Protein AF-S5LY01-F1 (afdb_monomer_lite)

Organism: NCBI:txid1276220

Foldseek 3Di:
DVLLVVLQVVQAFDWDWADDPNFIAIFTQHTLQQRGDLVVNQVRLCVRVVHDDDPVRSVVSVVLSVVSNVLSVVLVVVVVPDDDDPVCSVLSSVLVVQLSVLSSCCCRPQVSQLSVCVVVVHFDDDPNFTFDSVLSSVLVVLVSSLSSLVSVLSSLVVVCDPNPCVVVNVVSVVVNVVSVVVSVVSVVVGTD

pLDDT: mean 89.86, std 7.75, range [57.0, 98.06]

Sequence (192 aa):
MKNLDYLINKYSKKILKVKYNSINFYWEFINFTDIVNTNNFIKMFKKALNTEYNKKQEDDIKEKIHELRNIINYYLNKIKNLDFFEYKITILDNLLSSIYNSIKKFINNIIVTYLFFEKIHESIFENEKYFDNDLFYEWKLEILKFELIKHNLILLKSLNYNKKFEKNIIQEQKNIENSKIKISECYIKAII

Structure (mmCIF, N/CA/C/O backbone):
data_AF-S5LY01-F1
#
_entry.id   AF-S5LY01-F1
#
loop_
_atom_site.group_PDB
_atom_site.id
_atom_site.type_symbol
_atom_site.label_atom_id
_atom_site.label_alt_id
_atom_site.label_comp_id
_atom_site.label_asym_id
_atom_site.label_entity_id
_atom_site.label_seq_id
_atom_site.pdbx_PDB_ins_code
_atom_site.Cartn_x
_atom_site.Cartn_y
_atom_site.Cartn_z
_atom_site.occupancy
_atom_site.B_iso_or_equiv
_atom_site.auth_seq_id
_atom_site.auth_comp_id
_atom_site.auth_asym_id
_atom_site.auth_atom_id
_atom_site.pdbx_PDB_model_num
ATOM 1 N N . MET A 1 1 ? -23.653 -7.038 8.736 1.00 58.06 1 MET A N 1
ATOM 2 C CA . MET A 1 1 ? -22.797 -7.197 7.532 1.00 58.06 1 MET A CA 1
ATOM 3 C C . MET A 1 1 ? -23.265 -6.398 6.311 1.00 58.06 1 MET A C 1
ATOM 5 O O . MET A 1 1 ? -22.402 -5.775 5.713 1.00 58.06 1 MET A O 1
ATOM 9 N N . LYS A 1 2 ? -24.572 -6.292 5.990 1.00 60.22 2 LYS A N 1
ATOM 10 C CA . LYS A 1 2 ? -25.084 -5.534 4.814 1.00 60.22 2 LYS A CA 1
ATOM 11 C C . LYS A 1 2 ? -24.505 -4.112 4.629 1.00 60.22 2 LYS A C 1
ATOM 13 O O . LYS A 1 2 ? -24.235 -3.708 3.504 1.00 60.22 2 LYS A O 1
ATOM 18 N N . ASN A 1 3 ? -24.259 -3.379 5.719 1.00 71.19 3 ASN A N 1
ATOM 19 C CA . ASN A 1 3 ? -23.743 -2.004 5.655 1.00 71.19 3 ASN A CA 1
ATOM 20 C C . ASN A 1 3 ? -22.266 -1.916 5.229 1.00 71.19 3 ASN A C 1
ATOM 22 O O . ASN A 1 3 ? -21.886 -0.956 4.566 1.00 71.19 3 ASN A O 1
ATOM 26 N N . LEU A 1 4 ? -21.433 -2.907 5.569 1.00 76.25 4 LEU A N 1
ATOM 27 C CA . LEU A 1 4 ? -20.024 -2.917 5.164 1.00 76.25 4 LEU A CA 1
ATOM 28 C C . LEU A 1 4 ? -19.894 -3.198 3.665 1.00 76.25 4 LEU A C 1
ATOM 30 O O . LEU A 1 4 ? -19.165 -2.489 2.978 1.00 76.25 4 LEU A O 1
ATOM 34 N N . ASP A 1 5 ? -20.629 -4.189 3.162 1.00 79.81 5 ASP A N 1
ATOM 35 C CA . ASP A 1 5 ? -20.604 -4.544 1.740 1.00 79.81 5 ASP A CA 1
ATOM 36 C C . ASP A 1 5 ? -21.122 -3.382 0.877 1.00 79.81 5 ASP A C 1
ATOM 38 O O . ASP A 1 5 ? -20.525 -3.046 -0.146 1.00 79.81 5 ASP A O 1
ATOM 42 N N . TYR A 1 6 ? -22.170 -2.686 1.339 1.00 82.06 6 TYR A N 1
ATOM 43 C CA . TYR A 1 6 ? -22.653 -1.456 0.708 1.00 82.06 6 TYR A CA 1
ATOM 44 C C . TYR A 1 6 ? -21.569 -0.366 0.637 1.00 82.06 6 TYR A C 1
ATOM 46 O O . TYR A 1 6 ? -21.330 0.205 -0.429 1.00 82.06 6 TYR A O 1
ATOM 54 N N . LEU A 1 7 ? -20.874 -0.099 1.748 1.00 81.94 7 LEU A N 1
ATOM 55 C CA . LEU A 1 7 ? -19.805 0.902 1.777 1.00 81.94 7 LEU A CA 1
ATOM 56 C C . LEU A 1 7 ? -18.604 0.503 0.913 1.00 81.94 7 LEU A C 1
ATOM 58 O O . LEU A 1 7 ? -18.052 1.351 0.221 1.00 81.94 7 LEU A O 1
ATOM 62 N N . ILE A 1 8 ? -18.213 -0.772 0.894 1.00 81.56 8 ILE A N 1
ATOM 63 C CA . ILE A 1 8 ? -17.139 -1.284 0.026 1.00 81.56 8 ILE A CA 1
ATOM 64 C C . ILE A 1 8 ? -17.474 -1.033 -1.452 1.00 81.56 8 ILE A C 1
ATOM 66 O O . ILE A 1 8 ? -16.625 -0.560 -2.216 1.00 81.56 8 ILE A O 1
ATOM 70 N N . ASN A 1 9 ? -18.727 -1.265 -1.849 1.00 83.81 9 ASN A N 1
ATOM 71 C CA . ASN A 1 9 ? -19.174 -1.075 -3.228 1.00 83.81 9 ASN A CA 1
ATOM 72 C C . ASN A 1 9 ? -19.070 0.388 -3.700 1.00 83.81 9 ASN A C 1
ATOM 74 O O . A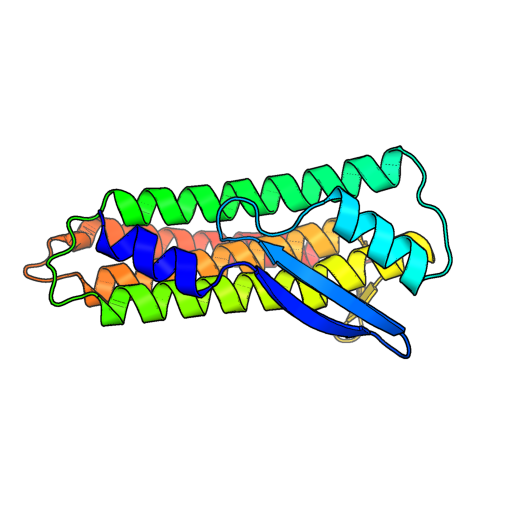SN A 1 9 ? -18.762 0.622 -4.868 1.00 83.81 9 ASN A O 1
ATOM 78 N N . LYS A 1 10 ? -19.194 1.380 -2.803 1.00 85.88 10 LYS A N 1
ATOM 79 C CA . LYS A 1 10 ? -19.014 2.821 -3.108 1.00 85.88 10 LYS A CA 1
ATOM 80 C C . LYS A 1 10 ? -17.633 3.164 -3.683 1.00 85.88 10 LYS A C 1
ATOM 82 O O . LYS A 1 10 ? -17.463 4.195 -4.345 1.00 85.88 10 LYS A O 1
ATOM 87 N N . TYR A 1 11 ? -16.624 2.345 -3.405 1.00 83.56 11 TYR A N 1
ATOM 88 C CA . TYR A 1 11 ? -15.252 2.563 -3.868 1.00 83.56 11 TYR A CA 1
ATOM 89 C C . TYR A 1 11 ? -14.909 1.777 -5.130 1.00 83.56 11 TYR A C 1
ATOM 91 O O . TYR A 1 11 ? -13.824 1.970 -5.662 1.00 83.56 11 TYR A O 1
ATOM 99 N N . SER A 1 12 ? -15.820 0.944 -5.630 1.00 86.06 12 SER A N 1
ATOM 100 C CA . SER A 1 12 ? -15.547 0.026 -6.733 1.00 86.06 12 SER A CA 1
ATOM 101 C C . SER A 1 12 ? -15.580 0.700 -8.109 1.00 86.06 12 SER A C 1
ATOM 103 O O . SER A 1 12 ? -16.280 1.693 -8.309 1.00 86.06 12 SER A O 1
ATOM 105 N N . LYS A 1 13 ? -14.834 0.128 -9.060 1.00 82.50 13 LYS A N 1
ATOM 106 C CA . LYS A 1 13 ? -14.750 0.513 -10.484 1.00 82.50 13 LYS A CA 1
ATOM 107 C C . LYS A 1 13 ? -14.433 1.990 -10.736 1.00 82.50 13 LYS A C 1
ATOM 109 O O . LYS A 1 13 ? -15.003 2.636 -11.616 1.00 82.50 13 LYS A O 1
ATOM 114 N N . LYS A 1 14 ? -13.516 2.554 -9.947 1.00 84.94 14 LYS A N 1
ATOM 115 C CA . LYS A 1 14 ? -13.070 3.945 -10.117 1.00 84.94 14 LYS A CA 1
ATOM 116 C C . LYS A 1 14 ? -11.840 3.993 -11.009 1.00 84.94 14 LYS A C 1
ATOM 118 O O . LYS A 1 14 ? -10.781 3.499 -10.628 1.00 84.94 14 LYS A O 1
ATOM 123 N N . ILE A 1 15 ? -11.966 4.628 -12.173 1.00 87.44 15 ILE A N 1
ATOM 124 C CA . ILE A 1 15 ? -10.818 4.916 -13.037 1.00 87.44 15 ILE A CA 1
ATOM 125 C C . ILE A 1 15 ? -9.992 6.031 -12.402 1.00 87.44 15 ILE A C 1
ATOM 127 O O . ILE A 1 15 ? -10.497 7.091 -12.027 1.00 87.44 15 ILE A O 1
ATOM 131 N N . LEU A 1 16 ? -8.699 5.779 -12.291 1.00 89.44 16 LEU A N 1
ATOM 132 C CA . LEU A 1 16 ? -7.715 6.657 -11.699 1.00 89.44 16 LEU A CA 1
ATOM 133 C C . LEU A 1 16 ? -6.689 7.033 -12.755 1.00 89.44 16 LEU A C 1
ATOM 135 O O . LEU A 1 16 ? -6.209 6.189 -13.507 1.00 89.44 16 LEU A O 1
ATOM 139 N N . LYS A 1 17 ? -6.368 8.325 -12.797 1.00 87.88 17 LYS A N 1
ATOM 140 C CA . LYS A 1 17 ? -5.326 8.887 -13.649 1.00 87.88 17 LYS A CA 1
ATOM 141 C C . LYS A 1 17 ? -4.144 9.295 -12.785 1.00 87.88 17 LYS A C 1
ATOM 143 O O . LYS A 1 17 ? -4.319 9.971 -11.770 1.00 87.88 17 LYS A O 1
ATOM 148 N N . VAL A 1 18 ? -2.955 8.914 -13.223 1.00 88.50 18 VAL A N 1
ATOM 149 C CA . VAL A 1 18 ? -1.673 9.296 -12.638 1.00 88.50 18 VAL A CA 1
ATOM 150 C C . VAL A 1 18 ? -0.838 9.909 -13.734 1.00 88.50 18 VAL A C 1
ATOM 152 O O . VAL A 1 18 ? -0.740 9.358 -14.826 1.00 88.50 18 VAL A O 1
ATOM 155 N N . LYS A 1 19 ? -0.236 11.054 -13.443 1.00 85.88 19 LYS A N 1
ATOM 156 C CA . LYS A 1 19 ? 0.796 11.621 -14.295 1.00 85.88 19 LYS A CA 1
ATOM 157 C C . LYS A 1 19 ? 2.129 11.379 -13.607 1.00 85.88 19 LYS A C 1
ATOM 159 O O . LYS A 1 19 ? 2.295 11.798 -12.465 1.00 85.88 19 LYS A O 1
ATOM 164 N N . TYR A 1 20 ? 3.036 10.703 -14.293 1.00 83.69 20 TYR A N 1
ATOM 165 C CA . TYR A 1 20 ? 4.406 10.511 -13.846 1.00 83.69 20 TYR A CA 1
ATOM 166 C C . TYR A 1 20 ? 5.328 11.034 -14.943 1.00 83.69 20 TYR A C 1
ATOM 168 O O . TYR A 1 20 ? 5.248 10.584 -16.089 1.00 83.69 20 TYR A O 1
ATOM 176 N N . ASN A 1 21 ? 6.129 12.052 -14.628 1.00 81.62 21 ASN A N 1
ATOM 177 C CA . ASN A 1 21 ? 6.822 12.871 -15.625 1.00 81.62 21 ASN A CA 1
ATOM 178 C C . ASN A 1 21 ? 5.840 13.360 -16.714 1.00 81.62 21 ASN A C 1
ATOM 180 O O . ASN A 1 21 ? 4.805 13.961 -16.408 1.00 81.62 21 ASN A O 1
ATOM 184 N N . SER A 1 22 ? 6.129 13.088 -17.985 1.00 84.94 22 SER A N 1
ATOM 185 C CA . SER A 1 22 ? 5.274 13.449 -19.125 1.00 84.94 22 SER A CA 1
ATOM 186 C C . SER A 1 22 ? 4.269 12.356 -19.512 1.00 84.94 22 SER A C 1
ATOM 188 O O . SER A 1 22 ? 3.505 12.539 -20.460 1.00 84.94 22 SER A O 1
ATOM 190 N N . ILE A 1 23 ? 4.236 11.231 -18.789 1.00 86.50 23 ILE A N 1
ATOM 191 C CA . ILE A 1 23 ? 3.448 10.044 -19.141 1.00 86.50 23 ILE A CA 1
ATOM 192 C C . ILE A 1 23 ? 2.184 9.972 -18.279 1.00 86.50 23 ILE A C 1
ATOM 194 O O . ILE A 1 23 ? 2.212 10.198 -17.068 1.00 86.50 23 ILE A O 1
ATOM 198 N N . ASN A 1 24 ? 1.049 9.654 -18.908 1.00 87.81 24 ASN A N 1
ATOM 199 C CA . ASN A 1 24 ? -0.211 9.424 -18.208 1.00 87.81 24 ASN A CA 1
ATOM 200 C C . ASN A 1 24 ? -0.466 7.922 -18.078 1.00 87.81 24 ASN A C 1
ATOM 202 O O . ASN A 1 24 ? -0.656 7.234 -19.079 1.00 87.81 24 ASN A O 1
ATOM 206 N N . PHE A 1 25 ? -0.554 7.448 -16.843 1.00 87.94 25 PHE A N 1
ATOM 207 C CA . PHE A 1 25 ? -1.012 6.112 -16.511 1.00 87.94 25 PHE A CA 1
ATOM 208 C C . PHE A 1 25 ? -2.472 6.181 -16.093 1.00 87.94 25 PHE A C 1
ATOM 210 O O . PHE A 1 25 ? -2.892 7.073 -15.351 1.00 87.94 25 PHE A O 1
ATOM 217 N N . TYR A 1 26 ? -3.248 5.220 -16.565 1.00 88.88 26 TYR A N 1
ATOM 218 C CA . TYR A 1 26 ? -4.611 5.022 -16.110 1.00 88.88 26 TYR A CA 1
ATOM 219 C C . TYR A 1 26 ? -4.682 3.635 -15.490 1.00 88.88 26 TYR A C 1
ATOM 221 O O . TYR A 1 26 ? -3.990 2.721 -15.931 1.00 88.88 26 TYR A O 1
ATOM 229 N N . TRP A 1 27 ? -5.488 3.480 -14.455 1.00 91.00 27 TRP A N 1
ATOM 230 C CA . TRP A 1 27 ? -5.790 2.177 -13.888 1.00 91.00 27 TRP A CA 1
ATOM 231 C C . TRP A 1 27 ? -7.147 2.220 -13.205 1.00 91.00 27 TRP A C 1
ATOM 233 O O . TRP A 1 27 ? -7.639 3.283 -12.835 1.00 91.00 27 TRP A O 1
ATOM 243 N N . GLU A 1 28 ? -7.777 1.064 -13.069 1.00 91.31 28 GLU A N 1
ATOM 244 C CA . GLU A 1 28 ? -9.083 0.946 -12.437 1.00 91.31 28 GLU A CA 1
ATOM 245 C C . GLU A 1 28 ? -8.926 0.335 -11.051 1.00 91.31 28 GLU A C 1
ATOM 247 O O . GLU A 1 28 ? -8.375 -0.760 -10.909 1.00 91.31 28 GLU A O 1
ATOM 252 N N . PHE A 1 29 ? -9.435 1.034 -10.038 1.00 92.75 29 PHE A N 1
ATOM 253 C CA . PHE A 1 29 ? -9.640 0.433 -8.733 1.00 92.75 29 PHE A CA 1
ATOM 254 C C . PHE A 1 29 ? -10.887 -0.451 -8.800 1.00 92.75 29 PHE A C 1
ATOM 256 O O . PHE A 1 29 ? -11.998 0.076 -8.876 1.00 92.75 29 PHE A O 1
ATOM 263 N N . ILE A 1 30 ? -10.718 -1.777 -8.797 1.00 92.88 30 ILE A N 1
ATOM 264 C CA . ILE A 1 30 ? -11.840 -2.722 -8.925 1.00 92.88 30 ILE A CA 1
ATOM 265 C C . ILE A 1 30 ? -12.716 -2.657 -7.678 1.00 92.88 30 ILE A C 1
ATOM 267 O O . ILE A 1 30 ? -13.895 -2.340 -7.776 1.00 92.88 30 ILE A O 1
ATOM 271 N N . ASN A 1 31 ? -12.139 -2.990 -6.527 1.00 90.88 31 ASN A N 1
ATOM 272 C CA . ASN A 1 31 ? -12.740 -3.031 -5.195 1.00 90.88 31 ASN A CA 1
ATOM 273 C C . ASN A 1 31 ? -11.589 -3.213 -4.176 1.00 90.88 31 ASN A C 1
ATOM 275 O O . ASN A 1 31 ? -10.424 -3.302 -4.563 1.00 90.88 31 ASN A O 1
ATOM 279 N N . PHE A 1 32 ? -11.880 -3.297 -2.877 1.00 90.00 32 PHE A N 1
ATOM 280 C CA . PHE A 1 32 ? -10.817 -3.466 -1.878 1.00 90.00 32 PHE A CA 1
ATOM 281 C C . PHE A 1 32 ? -10.155 -4.857 -1.852 1.00 90.00 32 PHE A C 1
ATOM 283 O O . PHE A 1 32 ? -9.032 -4.958 -1.367 1.00 90.00 32 PHE A O 1
ATOM 290 N N . THR A 1 33 ? -10.813 -5.914 -2.336 1.00 88.44 33 THR A N 1
ATOM 291 C CA . THR A 1 33 ? -10.264 -7.283 -2.305 1.00 88.44 33 THR A CA 1
ATOM 292 C C . THR A 1 33 ? -9.321 -7.550 -3.477 1.00 88.44 33 THR A C 1
ATOM 294 O O . THR A 1 33 ? -8.271 -8.165 -3.308 1.00 88.44 33 THR A O 1
ATOM 297 N N . ASP A 1 34 ? -9.676 -7.046 -4.655 1.00 90.94 34 ASP A N 1
ATOM 298 C CA . ASP A 1 34 ? -8.968 -7.249 -5.917 1.00 90.94 34 ASP A CA 1
ATOM 299 C C . ASP A 1 34 ? -8.043 -6.081 -6.255 1.00 90.94 34 ASP A C 1
ATOM 301 O O . ASP A 1 34 ? -7.033 -6.280 -6.927 1.00 90.94 34 ASP A O 1
ATOM 305 N N . ILE A 1 35 ? -8.348 -4.878 -5.758 1.00 93.00 35 ILE A N 1
ATOM 306 C CA . ILE A 1 35 ? -7.587 -3.631 -5.909 1.00 93.00 35 ILE A CA 1
ATOM 307 C C . ILE A 1 35 ? -7.457 -3.183 -7.370 1.00 93.00 35 ILE A C 1
ATOM 309 O O . ILE A 1 35 ? -8.062 -2.187 -7.742 1.00 93.00 35 ILE A O 1
ATOM 313 N N . VAL A 1 36 ? -6.734 -3.922 -8.211 1.00 93.12 36 VAL A N 1
ATOM 314 C CA . VAL A 1 36 ? -6.590 -3.703 -9.658 1.00 93.12 36 VAL A CA 1
ATOM 315 C C . VAL A 1 36 ? -6.719 -5.010 -10.427 1.00 93.12 36 VAL A C 1
ATOM 317 O O . VAL A 1 36 ? -6.373 -6.076 -9.920 1.00 93.12 36 VAL A O 1
ATOM 320 N N . ASN A 1 37 ? -7.128 -4.942 -11.694 1.00 92.12 37 ASN A N 1
ATOM 321 C CA . ASN A 1 37 ? -6.965 -6.078 -12.599 1.00 92.12 37 ASN A CA 1
ATOM 322 C C . ASN A 1 37 ? -5.498 -6.105 -13.030 1.00 92.12 37 ASN A C 1
ATOM 324 O O . ASN A 1 37 ? -5.088 -5.263 -13.825 1.00 92.12 37 ASN A O 1
ATOM 328 N N . THR A 1 38 ? -4.710 -7.050 -12.518 1.00 92.50 38 THR A N 1
ATOM 329 C CA . THR A 1 38 ? -3.260 -7.074 -12.758 1.00 92.50 38 THR A CA 1
ATOM 330 C C . THR A 1 38 ? -2.912 -7.177 -14.247 1.00 92.50 38 THR A C 1
ATOM 332 O O . THR A 1 38 ? -2.006 -6.492 -14.709 1.00 92.50 38 THR A O 1
ATOM 335 N N . ASN A 1 39 ? -3.675 -7.950 -15.028 1.00 91.69 39 ASN A N 1
ATOM 336 C CA . ASN A 1 39 ? -3.444 -8.084 -16.469 1.00 91.69 39 ASN A CA 1
ATOM 337 C C . ASN A 1 39 ? -3.699 -6.764 -17.205 1.00 91.69 39 ASN A C 1
ATOM 339 O O . ASN A 1 39 ? -2.907 -6.369 -18.059 1.00 91.69 39 ASN A O 1
ATOM 343 N N . ASN A 1 40 ? -4.785 -6.061 -16.871 1.00 91.00 40 ASN A N 1
ATOM 344 C CA . ASN A 1 40 ? -5.053 -4.744 -17.450 1.00 91.00 40 ASN A CA 1
ATOM 345 C C . ASN A 1 40 ? -4.010 -3.726 -16.986 1.00 91.00 40 ASN A C 1
ATOM 347 O O . ASN A 1 40 ? -3.524 -2.957 -17.804 1.00 91.00 40 ASN A O 1
ATOM 351 N N . PHE A 1 41 ? -3.621 -3.760 -15.712 1.00 91.62 41 PHE A N 1
ATOM 352 C CA . PHE A 1 41 ? -2.605 -2.877 -15.150 1.00 91.62 41 PHE A CA 1
ATOM 353 C C . PHE A 1 41 ? -1.278 -2.998 -15.912 1.00 91.62 41 PHE A C 1
ATOM 355 O O . PHE A 1 41 ? -0.782 -2.002 -16.433 1.00 91.62 41 PHE A O 1
ATOM 362 N N . ILE A 1 42 ? -0.775 -4.223 -16.103 1.00 91.75 42 ILE A N 1
ATOM 363 C CA . ILE A 1 42 ? 0.433 -4.493 -16.898 1.00 91.75 42 ILE A CA 1
ATOM 364 C C . ILE A 1 42 ? 0.270 -3.985 -18.336 1.00 91.75 42 ILE A C 1
ATOM 366 O O . ILE A 1 42 ? 1.119 -3.241 -18.822 1.00 91.75 42 ILE A O 1
ATOM 370 N N . LYS A 1 43 ? -0.835 -4.326 -19.019 1.00 91.38 43 LYS A N 1
ATOM 371 C CA . LYS A 1 43 ? -1.101 -3.862 -20.396 1.00 91.38 43 LYS A CA 1
ATOM 372 C C . LYS A 1 43 ? -1.084 -2.336 -20.511 1.00 91.38 43 LYS A C 1
ATOM 374 O O . LYS A 1 43 ? -0.595 -1.797 -21.502 1.00 91.38 43 LYS A O 1
ATOM 379 N N . MET A 1 44 ? -1.613 -1.634 -19.512 1.00 89.19 44 MET A N 1
ATOM 380 C CA . MET A 1 44 ? -1.643 -0.173 -19.493 1.00 89.19 44 MET A CA 1
ATOM 381 C C . MET A 1 44 ? -0.253 0.424 -19.305 1.00 89.19 44 MET A C 1
ATOM 383 O O . MET A 1 44 ? 0.073 1.383 -20.000 1.00 89.19 44 MET A O 1
ATOM 387 N N . PHE A 1 45 ? 0.583 -0.168 -18.451 1.00 89.00 45 PHE A N 1
ATOM 388 C CA . PHE A 1 45 ? 1.987 0.227 -18.322 1.00 89.00 45 PHE A CA 1
ATOM 389 C C . PHE A 1 45 ? 2.777 -0.015 -19.605 1.00 89.00 45 PHE A C 1
ATOM 391 O O . PHE A 1 45 ? 3.439 0.907 -20.078 1.00 89.00 45 PHE A O 1
ATOM 398 N N . LYS A 1 46 ? 2.634 -1.196 -20.222 1.00 90.50 46 LYS A N 1
ATOM 399 C CA . LYS A 1 46 ? 3.259 -1.505 -21.519 1.00 90.50 46 LYS A CA 1
ATOM 400 C C . LYS A 1 46 ? 2.910 -0.460 -22.575 1.00 90.50 46 LYS A C 1
ATOM 402 O O . LYS A 1 46 ? 3.791 0.086 -23.233 1.00 90.50 46 LYS A O 1
ATOM 407 N N . LYS A 1 47 ? 1.620 -0.119 -22.679 1.00 90.75 47 LYS A N 1
ATOM 408 C CA . LYS A 1 47 ? 1.127 0.904 -23.609 1.00 90.75 47 LYS A CA 1
ATOM 409 C C . LYS A 1 47 ? 1.659 2.302 -23.282 1.00 90.75 47 LYS A C 1
ATOM 411 O O . LYS A 1 47 ? 2.027 3.030 -24.195 1.00 90.75 47 LYS A O 1
ATOM 416 N N . ALA A 1 48 ? 1.673 2.689 -22.008 1.00 87.62 48 ALA A N 1
ATOM 417 C CA . ALA A 1 48 ? 2.093 4.022 -21.578 1.00 87.62 48 ALA A CA 1
ATOM 418 C C . ALA A 1 48 ? 3.603 4.249 -21.746 1.00 87.62 48 ALA A C 1
ATOM 420 O O . ALA A 1 48 ? 4.015 5.343 -22.120 1.00 87.62 48 ALA A O 1
ATOM 421 N N . LEU A 1 49 ? 4.411 3.216 -21.501 1.00 86.62 49 LEU A N 1
ATOM 422 C CA . LEU A 1 49 ? 5.864 3.253 -21.666 1.00 86.62 49 LEU A CA 1
ATOM 423 C C . LEU A 1 49 ? 6.313 2.927 -23.093 1.00 86.62 49 LEU A C 1
ATOM 425 O O . LEU A 1 49 ? 7.476 3.134 -23.411 1.00 86.62 49 LEU A O 1
ATOM 429 N N . ASN A 1 50 ? 5.413 2.420 -23.942 1.00 88.31 50 ASN A N 1
ATOM 430 C CA . ASN A 1 50 ? 5.731 1.864 -25.257 1.00 88.31 50 ASN A CA 1
ATOM 431 C C . ASN A 1 50 ? 6.810 0.765 -25.181 1.00 88.31 50 ASN A C 1
ATOM 433 O O . ASN A 1 50 ? 7.782 0.768 -25.935 1.00 88.31 50 ASN A O 1
ATOM 437 N N . THR A 1 51 ? 6.667 -0.157 -24.222 1.00 86.38 51 THR A N 1
ATOM 438 C CA . THR A 1 51 ? 7.633 -1.242 -24.005 1.00 86.38 51 THR A CA 1
ATOM 439 C C . THR A 1 51 ? 6.968 -2.555 -23.610 1.00 86.38 51 THR A C 1
ATOM 441 O O . THR A 1 51 ? 5.875 -2.573 -23.048 1.00 86.38 51 THR A O 1
ATOM 444 N N . GLU A 1 52 ? 7.664 -3.663 -23.865 1.00 88.56 52 GLU A N 1
ATOM 445 C CA . GLU A 1 52 ? 7.288 -4.983 -23.361 1.00 88.56 52 GLU A CA 1
ATOM 446 C C . GLU A 1 52 ? 7.944 -5.280 -22.007 1.00 88.56 52 GLU A C 1
ATOM 448 O O . GLU A 1 52 ? 9.057 -4.824 -21.718 1.00 88.56 52 GLU A O 1
ATOM 453 N N . TYR A 1 53 ? 7.255 -6.085 -21.200 1.00 87.31 53 TYR A N 1
ATOM 454 C CA . TYR A 1 53 ? 7.800 -6.700 -19.991 1.00 87.31 53 TYR A CA 1
ATOM 455 C C . TYR A 1 53 ? 8.097 -8.165 -20.275 1.00 87.31 53 TYR A C 1
ATOM 457 O O . TYR A 1 53 ? 7.308 -8.847 -20.932 1.00 87.31 53 TYR A O 1
ATOM 465 N N . ASN A 1 54 ? 9.229 -8.649 -19.772 1.00 89.88 54 ASN A N 1
ATOM 466 C CA . ASN A 1 54 ? 9.508 -10.079 -19.785 1.00 89.88 54 ASN A CA 1
ATOM 467 C C . ASN A 1 54 ? 8.677 -10.796 -18.704 1.00 89.88 54 ASN A C 1
ATOM 469 O O . ASN A 1 54 ? 8.111 -10.170 -17.807 1.00 89.88 54 ASN A O 1
ATOM 473 N N . LYS A 1 55 ? 8.629 -12.130 -18.768 1.00 91.81 55 LYS A N 1
ATOM 474 C CA . LYS A 1 55 ? 7.844 -12.936 -17.824 1.00 91.81 55 LYS A CA 1
ATOM 475 C C . LYS A 1 55 ? 8.224 -12.681 -16.359 1.00 91.81 55 LYS A C 1
ATOM 477 O O . LYS A 1 55 ? 7.335 -12.563 -15.528 1.00 91.81 55 LYS A O 1
ATOM 482 N N . LYS A 1 56 ? 9.521 -12.543 -16.055 1.00 91.88 56 LYS A N 1
ATOM 483 C CA . LYS A 1 56 ? 10.005 -12.278 -14.690 1.00 91.88 56 LYS A CA 1
ATOM 484 C C . LYS A 1 56 ? 9.451 -10.953 -14.154 1.00 91.88 56 LYS A C 1
ATOM 486 O O . LYS A 1 56 ? 8.971 -10.913 -13.032 1.00 91.88 56 LYS A O 1
ATOM 491 N N . GLN A 1 57 ? 9.467 -9.900 -14.969 1.00 90.31 57 GLN A N 1
ATOM 492 C CA . GLN A 1 57 ? 8.914 -8.590 -14.614 1.00 90.31 57 GLN A CA 1
ATOM 493 C C . GLN A 1 57 ? 7.393 -8.647 -14.430 1.00 90.31 57 GLN A C 1
ATOM 495 O O . GLN A 1 57 ? 6.855 -8.053 -13.503 1.00 90.31 57 GLN A O 1
ATOM 500 N N . GLU A 1 58 ? 6.677 -9.372 -15.292 1.00 93.25 58 GLU A N 1
ATOM 501 C CA . GLU A 1 58 ? 5.229 -9.537 -15.129 1.00 93.25 58 GLU A CA 1
ATOM 502 C C . GLU A 1 58 ? 4.860 -10.304 -13.860 1.00 93.25 58 GLU A C 1
ATOM 504 O O . GLU A 1 58 ? 3.872 -9.966 -13.207 1.00 93.25 58 GLU A O 1
ATOM 509 N N . ASP A 1 59 ? 5.620 -11.347 -13.535 1.00 94.56 59 ASP A N 1
ATOM 510 C CA . ASP A 1 59 ? 5.396 -12.158 -12.344 1.00 94.56 59 ASP A CA 1
ATOM 511 C C . ASP A 1 59 ? 5.723 -11.357 -11.076 1.00 94.56 59 ASP A C 1
ATOM 513 O O . ASP A 1 59 ? 4.906 -11.341 -10.159 1.00 94.56 59 ASP A O 1
ATOM 517 N N . ASP A 1 60 ? 6.789 -10.555 -11.086 1.00 93.62 60 ASP A N 1
ATOM 518 C CA . ASP A 1 60 ? 7.104 -9.623 -10.001 1.00 93.62 60 ASP A CA 1
ATOM 519 C C . ASP A 1 60 ? 5.979 -8.593 -9.748 1.00 93.62 60 ASP A C 1
ATOM 521 O O . ASP A 1 60 ? 5.521 -8.404 -8.618 1.00 93.62 60 ASP A O 1
ATOM 525 N N . ILE A 1 61 ? 5.423 -7.995 -10.811 1.00 92.88 61 ILE A N 1
ATOM 526 C CA . ILE A 1 61 ? 4.263 -7.092 -10.696 1.00 92.88 61 ILE A CA 1
ATOM 527 C C . ILE A 1 61 ? 3.072 -7.811 -10.054 1.00 92.88 61 ILE A C 1
ATOM 529 O O . ILE A 1 61 ? 2.362 -7.239 -9.218 1.00 92.88 61 ILE A O 1
ATOM 533 N N . LYS A 1 62 ? 2.811 -9.061 -10.457 1.00 94.88 62 LYS A N 1
ATOM 534 C CA . LYS A 1 62 ? 1.711 -9.857 -9.897 1.00 94.88 62 LYS A CA 1
ATOM 535 C C . LYS A 1 62 ? 1.934 -10.145 -8.422 1.00 94.88 62 LYS A C 1
ATOM 537 O O . LYS A 1 62 ? 0.976 -10.013 -7.662 1.00 94.88 62 LYS A O 1
ATOM 542 N N . GLU A 1 63 ? 3.152 -10.494 -8.028 1.00 95.50 63 GLU A N 1
ATOM 543 C CA . GLU A 1 63 ? 3.519 -10.753 -6.638 1.00 95.50 63 GLU A CA 1
ATOM 544 C C . GLU A 1 63 ? 3.325 -9.507 -5.772 1.00 95.50 63 GLU A C 1
ATOM 546 O O . GLU A 1 63 ? 2.602 -9.568 -4.777 1.00 95.50 63 GLU A O 1
ATOM 551 N N . LYS A 1 64 ? 3.828 -8.346 -6.205 1.00 94.88 64 LYS A N 1
ATOM 552 C CA . LYS A 1 64 ? 3.668 -7.071 -5.485 1.00 94.88 64 LYS A CA 1
ATOM 553 C C . LYS A 1 64 ? 2.198 -6.664 -5.319 1.00 94.88 64 LYS A C 1
ATOM 555 O O . LYS A 1 64 ? 1.761 -6.272 -4.234 1.00 94.88 64 LYS A O 1
ATOM 560 N N . ILE A 1 65 ? 1.382 -6.817 -6.367 1.00 94.94 65 ILE A N 1
ATOM 561 C CA . ILE A 1 65 ? -0.070 -6.578 -6.279 1.00 94.94 65 ILE A CA 1
ATOM 562 C C . ILE A 1 65 ? -0.758 -7.612 -5.375 1.00 94.94 65 ILE A C 1
ATOM 564 O O . ILE A 1 65 ? -1.685 -7.264 -4.641 1.00 94.94 65 ILE A O 1
ATOM 568 N N . HIS A 1 66 ? -0.335 -8.875 -5.408 1.00 95.69 66 HIS A N 1
ATOM 569 C CA . HIS A 1 66 ? -0.885 -9.916 -4.543 1.00 95.69 66 HIS A CA 1
ATOM 570 C C . HIS A 1 66 ? -0.565 -9.657 -3.065 1.00 95.69 66 HIS A C 1
ATOM 572 O O . HIS A 1 66 ? -1.459 -9.757 -2.224 1.00 95.69 66 HIS A O 1
ATOM 578 N N . GLU A 1 67 ? 0.659 -9.238 -2.746 1.00 95.31 67 GLU A N 1
ATOM 579 C CA . GLU A 1 67 ? 1.038 -8.836 -1.393 1.00 95.31 67 GLU A CA 1
ATOM 580 C C . GLU A 1 67 ? 0.165 -7.677 -0.894 1.00 95.31 67 GLU A C 1
ATOM 582 O O . GLU A 1 67 ? -0.385 -7.734 0.210 1.00 95.31 67 GLU A O 1
ATOM 587 N N . LEU A 1 68 ? -0.054 -6.665 -1.740 1.00 95.06 68 LEU A N 1
ATOM 588 C CA . LEU A 1 68 ? -0.942 -5.551 -1.424 1.00 95.06 68 LEU A CA 1
ATOM 589 C C . LEU A 1 68 ? -2.367 -6.037 -1.103 1.00 95.06 68 LEU A C 1
ATOM 591 O O . LEU A 1 68 ? -2.940 -5.627 -0.092 1.00 95.06 68 LEU A O 1
ATOM 595 N N . ARG A 1 69 ? -2.928 -6.954 -1.903 1.00 95.38 69 ARG A N 1
ATOM 596 C CA . ARG A 1 69 ? -4.244 -7.565 -1.626 1.00 95.38 69 ARG A CA 1
ATOM 597 C C . ARG A 1 69 ? -4.263 -8.282 -0.280 1.00 95.38 69 ARG A C 1
ATOM 599 O O . ARG A 1 69 ? -5.213 -8.109 0.481 1.00 95.38 69 ARG A O 1
ATOM 606 N N . ASN A 1 70 ? -3.223 -9.049 0.040 1.00 95.44 70 ASN A N 1
ATOM 607 C CA . ASN A 1 70 ? -3.133 -9.785 1.303 1.00 95.44 70 ASN A CA 1
ATOM 608 C C . ASN A 1 70 ? -3.132 -8.838 2.510 1.00 95.44 70 ASN A C 1
ATOM 610 O O . ASN A 1 70 ? -3.869 -9.065 3.473 1.00 95.44 70 ASN A O 1
ATOM 614 N N . ILE A 1 71 ? -2.381 -7.737 2.430 1.00 94.69 71 ILE A N 1
ATOM 615 C CA . ILE A 1 71 ? -2.351 -6.705 3.472 1.00 94.69 71 ILE A CA 1
ATOM 616 C C . ILE A 1 71 ? -3.742 -6.090 3.656 1.00 94.69 71 ILE A C 1
ATOM 618 O O . ILE A 1 71 ? -4.239 -6.013 4.779 1.00 94.69 71 ILE A O 1
ATOM 622 N N . ILE A 1 72 ? -4.405 -5.677 2.573 1.00 92.56 72 ILE A N 1
ATOM 623 C CA . ILE A 1 72 ? -5.729 -5.047 2.670 1.00 92.56 72 ILE A CA 1
ATOM 624 C C . ILE A 1 72 ? -6.780 -6.026 3.197 1.00 92.56 72 ILE A C 1
ATOM 626 O O . ILE A 1 72 ? -7.541 -5.674 4.099 1.00 92.56 72 ILE A O 1
ATOM 630 N N . ASN A 1 73 ? -6.780 -7.271 2.718 1.00 92.50 73 ASN A N 1
ATOM 631 C CA . ASN A 1 73 ? -7.694 -8.308 3.192 1.00 92.50 73 ASN A CA 1
ATOM 632 C C . ASN A 1 73 ? -7.510 -8.604 4.684 1.00 92.50 73 ASN A C 1
ATOM 634 O O . ASN A 1 73 ? -8.501 -8.773 5.395 1.00 92.50 73 ASN A O 1
ATOM 638 N N . TYR A 1 74 ? -6.273 -8.597 5.189 1.00 92.19 74 TYR A N 1
ATOM 639 C CA . TYR A 1 74 ? -6.008 -8.727 6.621 1.00 92.19 74 TYR A CA 1
ATOM 640 C C . TYR A 1 74 ? -6.720 -7.636 7.441 1.00 92.19 74 TYR A C 1
ATOM 642 O O . TYR A 1 74 ? -7.417 -7.945 8.412 1.00 92.19 74 TYR A O 1
ATOM 650 N N . TYR A 1 75 ? -6.621 -6.368 7.027 1.00 88.81 75 TYR A N 1
ATOM 651 C CA . TYR A 1 75 ? -7.295 -5.266 7.725 1.00 88.81 75 TYR A CA 1
ATOM 652 C C . TYR A 1 75 ? -8.816 -5.289 7.554 1.00 88.81 75 TYR A C 1
ATOM 654 O O . TYR A 1 75 ? -9.539 -5.061 8.522 1.00 88.81 75 TYR A O 1
ATOM 662 N N . LEU A 1 76 ? -9.326 -5.622 6.367 1.00 87.69 76 LEU A N 1
ATOM 663 C CA . LEU A 1 76 ? -10.767 -5.786 6.161 1.00 87.69 76 LEU A CA 1
ATOM 664 C C . LEU A 1 76 ? -11.352 -6.895 7.034 1.00 87.69 76 LEU A C 1
ATOM 666 O O . LEU A 1 76 ? -12.439 -6.727 7.583 1.00 87.69 76 LEU A O 1
ATOM 670 N N . ASN A 1 77 ? -10.642 -8.011 7.193 1.00 88.06 77 ASN A N 1
ATOM 671 C CA . ASN A 1 77 ? -11.085 -9.109 8.047 1.00 88.06 77 ASN A CA 1
ATOM 672 C C . ASN A 1 77 ? -11.081 -8.710 9.527 1.00 88.06 77 ASN A C 1
ATOM 674 O O . ASN A 1 77 ? -12.037 -9.017 10.237 1.00 88.06 77 ASN A O 1
ATOM 678 N N . LYS A 1 78 ? -10.074 -7.948 9.983 1.00 84.69 78 LYS A N 1
ATOM 679 C CA . LYS A 1 78 ? -10.096 -7.338 11.324 1.00 84.69 78 LYS A CA 1
ATOM 680 C C . LYS A 1 78 ? -11.348 -6.490 11.534 1.00 84.69 78 LYS A C 1
ATOM 682 O O . LYS A 1 78 ? -11.988 -6.624 12.568 1.00 84.69 78 LYS A O 1
ATOM 687 N N . ILE A 1 79 ? -11.704 -5.660 10.552 1.00 83.62 79 ILE A N 1
ATOM 688 C CA . ILE A 1 79 ? -12.894 -4.803 10.603 1.00 83.62 79 ILE A CA 1
ATOM 689 C C . ILE A 1 79 ? -14.166 -5.656 10.641 1.00 83.62 79 ILE A C 1
ATOM 691 O O . ILE A 1 79 ? -14.999 -5.445 11.511 1.00 83.62 79 ILE A O 1
ATOM 695 N N . LYS A 1 80 ? -14.312 -6.649 9.754 1.00 81.44 80 LYS A N 1
ATOM 696 C CA . LYS A 1 80 ? -15.492 -7.538 9.698 1.00 81.44 80 LYS A CA 1
ATOM 697 C C . LYS A 1 80 ? -15.815 -8.209 11.033 1.00 81.44 80 LYS A C 1
ATOM 699 O O . LYS A 1 80 ? -16.988 -8.411 11.327 1.00 81.44 80 LYS A O 1
ATOM 704 N N . ASN A 1 81 ? -14.791 -8.522 11.823 1.00 77.00 81 ASN A N 1
ATOM 705 C CA . ASN A 1 81 ? -14.927 -9.182 13.120 1.00 77.00 81 ASN A CA 1
ATOM 706 C C . ASN A 1 81 ? -15.326 -8.232 14.265 1.00 77.00 81 ASN A C 1
ATOM 708 O O . ASN A 1 81 ? -15.486 -8.680 15.398 1.00 77.00 81 ASN A O 1
ATOM 712 N N . LEU A 1 82 ? -15.460 -6.928 14.010 1.00 78.44 82 LEU A N 1
ATOM 713 C CA . LEU A 1 82 ? -15.931 -5.971 15.005 1.00 78.44 82 LEU A CA 1
ATOM 714 C C . LEU A 1 82 ? -17.463 -5.917 14.992 1.00 78.44 82 LEU A C 1
ATOM 716 O O . LEU A 1 82 ? -18.078 -5.684 13.951 1.00 78.44 82 LEU A O 1
ATOM 720 N N . ASP A 1 83 ? -18.083 -6.060 16.165 1.00 68.56 83 ASP A N 1
ATOM 721 C CA . ASP A 1 83 ? -19.516 -5.798 16.327 1.00 68.56 83 ASP A CA 1
ATOM 722 C C . ASP A 1 83 ? -19.799 -4.310 16.088 1.00 68.56 83 ASP A C 1
ATOM 724 O O . ASP A 1 83 ? -19.566 -3.460 16.958 1.00 68.56 83 ASP A O 1
ATOM 728 N N . PHE A 1 84 ? -20.303 -3.981 14.903 1.00 65.62 84 PHE A N 1
ATOM 729 C CA . PHE A 1 84 ? -20.755 -2.634 14.580 1.00 65.62 84 PHE A CA 1
ATOM 730 C C . PHE A 1 84 ? -22.239 -2.479 14.894 1.00 65.62 84 PHE A C 1
ATOM 732 O O . PHE A 1 84 ? -23.082 -3.145 14.296 1.00 65.62 84 PHE A O 1
ATOM 739 N N . PHE A 1 85 ? -22.565 -1.533 15.773 1.00 60.38 85 PHE A N 1
ATOM 740 C CA . PHE A 1 85 ? -23.922 -1.004 15.861 1.00 60.38 85 PHE A CA 1
ATOM 741 C C . PHE A 1 85 ? -24.200 -0.062 14.677 1.00 60.38 85 PHE A C 1
ATOM 743 O O . PHE A 1 85 ? -23.311 0.674 14.238 1.00 60.38 85 PHE A O 1
ATOM 750 N N . GLU A 1 86 ? -25.438 -0.055 14.176 1.00 58.06 86 GLU A N 1
ATOM 751 C CA . GLU A 1 86 ? -25.852 0.682 12.967 1.00 58.06 86 GLU A CA 1
ATOM 752 C C . GLU A 1 86 ? -25.543 2.190 13.002 1.00 58.06 86 GLU A C 1
ATOM 754 O O . GLU A 1 86 ? -25.263 2.782 11.965 1.00 58.06 86 GLU A O 1
ATOM 759 N N . TYR A 1 87 ? -25.478 2.816 14.181 1.00 57.00 87 TYR A N 1
ATOM 760 C CA . TYR A 1 87 ? -25.207 4.253 14.325 1.00 57.00 87 TYR A CA 1
ATOM 761 C C . TYR A 1 87 ? -23.738 4.665 14.084 1.00 57.00 87 TYR A C 1
ATOM 763 O O . TYR A 1 87 ? -23.405 5.844 14.191 1.00 57.00 87 TYR A O 1
ATOM 771 N N . LYS A 1 88 ? -22.837 3.729 13.751 1.00 73.25 88 LYS A N 1
ATOM 772 C CA . LYS A 1 88 ? -21.403 4.008 13.514 1.00 73.25 88 LYS A CA 1
ATOM 773 C C . LYS A 1 88 ? -20.962 3.881 12.050 1.00 73.25 88 LYS A C 1
ATOM 775 O O . LYS A 1 88 ? -19.763 3.851 11.774 1.00 73.25 88 LYS A O 1
ATOM 780 N N . ILE A 1 89 ? -21.907 3.861 11.107 1.00 81.12 89 ILE A N 1
ATOM 781 C CA . ILE A 1 89 ? -21.642 3.768 9.657 1.00 81.12 89 ILE A CA 1
ATOM 782 C C . ILE A 1 89 ? -20.672 4.855 9.174 1.00 81.12 89 ILE A C 1
ATOM 784 O O . ILE A 1 89 ? -19.751 4.549 8.424 1.00 81.12 89 ILE A O 1
ATOM 788 N N . THR A 1 90 ? -20.806 6.097 9.645 1.00 84.88 90 THR A N 1
ATOM 789 C CA . THR A 1 90 ? -19.918 7.206 9.249 1.00 84.88 90 THR A CA 1
ATOM 790 C C . THR A 1 90 ? -18.460 6.962 9.642 1.00 84.88 90 THR A C 1
ATOM 792 O O . THR A 1 90 ? -17.549 7.290 8.887 1.00 84.88 90 THR A O 1
ATOM 795 N N . ILE A 1 91 ? -18.216 6.348 10.805 1.00 86.12 91 ILE A N 1
ATOM 796 C CA . ILE A 1 91 ? -16.857 6.004 11.256 1.00 86.12 91 ILE A CA 1
ATOM 797 C C . ILE A 1 91 ? -16.250 4.959 10.312 1.00 86.12 91 ILE A C 1
ATOM 799 O O . ILE A 1 91 ? -15.083 5.063 9.935 1.00 86.12 91 ILE A O 1
ATOM 803 N N . LEU A 1 92 ? -17.055 3.978 9.902 1.00 86.25 92 LEU A N 1
ATOM 804 C CA . LEU A 1 92 ? -16.637 2.937 8.972 1.00 86.25 92 LEU A CA 1
ATOM 805 C C . LEU A 1 92 ? -16.388 3.484 7.555 1.00 86.25 92 LEU A C 1
ATOM 807 O O . LEU A 1 92 ? -15.375 3.141 6.953 1.00 86.25 92 LEU A O 1
ATOM 811 N N . ASP A 1 93 ? -17.250 4.366 7.040 1.00 88.56 93 ASP A N 1
ATOM 812 C CA . ASP A 1 93 ? -17.050 5.035 5.742 1.00 88.56 93 ASP A CA 1
ATOM 813 C C . ASP A 1 93 ? -15.768 5.882 5.750 1.00 88.56 93 ASP A C 1
ATOM 815 O O . ASP A 1 93 ? -14.952 5.780 4.837 1.00 88.56 93 ASP A O 1
ATOM 819 N N . ASN A 1 94 ? -15.518 6.637 6.827 1.00 89.75 94 ASN A N 1
ATOM 820 C CA . ASN A 1 94 ? -14.281 7.404 6.991 1.00 89.75 94 ASN A CA 1
ATOM 821 C C . ASN A 1 94 ? -13.038 6.505 6.989 1.00 89.75 94 ASN A C 1
ATOM 823 O O . ASN A 1 94 ? -12.049 6.824 6.328 1.00 89.75 94 ASN A O 1
ATOM 827 N N . LEU A 1 95 ? -13.088 5.366 7.684 1.00 90.69 95 LEU A N 1
ATOM 828 C CA . LEU A 1 95 ? -11.996 4.397 7.685 1.00 90.69 95 LEU A CA 1
ATOM 829 C C . LEU A 1 95 ? -11.732 3.837 6.283 1.00 90.69 95 LEU A C 1
ATOM 831 O O . LEU A 1 95 ? -10.590 3.843 5.824 1.00 90.69 95 LEU A O 1
ATOM 835 N N . LEU A 1 96 ? -12.777 3.370 5.597 1.00 91.44 96 LEU A N 1
ATOM 836 C CA . LEU A 1 96 ? -12.661 2.825 4.244 1.00 91.44 96 LEU A CA 1
ATOM 837 C C . LEU A 1 96 ? -12.138 3.882 3.267 1.00 91.44 96 LEU A C 1
ATOM 839 O O . LEU A 1 96 ? -11.266 3.583 2.455 1.00 91.44 96 LEU A O 1
ATOM 843 N N . SER A 1 97 ? -12.589 5.130 3.398 1.00 93.06 97 SER A N 1
ATOM 844 C CA . SER A 1 97 ? -12.069 6.269 2.639 1.00 93.06 97 SER A CA 1
ATOM 845 C C . SER A 1 97 ? -10.565 6.458 2.842 1.00 93.06 97 SER A C 1
ATOM 847 O O . SER A 1 97 ? -9.816 6.598 1.873 1.00 93.06 97 SER A O 1
ATOM 849 N N . SER A 1 98 ? -10.099 6.415 4.093 1.00 93.69 98 SER A N 1
ATOM 850 C CA . SER A 1 98 ? -8.677 6.528 4.429 1.00 93.69 98 SER A CA 1
ATOM 851 C C . SER A 1 98 ? -7.853 5.376 3.857 1.00 93.69 98 SER A C 1
ATOM 853 O O . SER A 1 98 ? -6.824 5.625 3.229 1.00 93.69 98 SER A O 1
ATOM 855 N N . ILE A 1 99 ? -8.331 4.133 3.985 1.00 93.38 99 ILE A N 1
ATOM 856 C CA . ILE A 1 99 ? -7.673 2.949 3.408 1.00 93.38 99 ILE A CA 1
ATOM 857 C C . ILE A 1 99 ? -7.596 3.071 1.882 1.00 93.38 99 ILE A C 1
ATOM 859 O O . ILE A 1 99 ? -6.523 2.903 1.306 1.00 93.38 99 ILE A O 1
ATOM 863 N N . TYR A 1 100 ? -8.705 3.418 1.225 1.00 94.12 100 TYR A N 1
ATOM 864 C CA . TYR A 1 100 ? -8.755 3.622 -0.223 1.00 94.12 100 TYR A CA 1
ATOM 865 C C . TYR A 1 100 ? -7.741 4.676 -0.676 1.00 94.12 100 TYR A C 1
ATOM 867 O O . TYR A 1 100 ? -6.997 4.458 -1.632 1.00 94.12 100 TYR A O 1
ATOM 875 N N . ASN A 1 101 ? -7.668 5.806 0.030 1.00 94.38 101 ASN A N 1
AT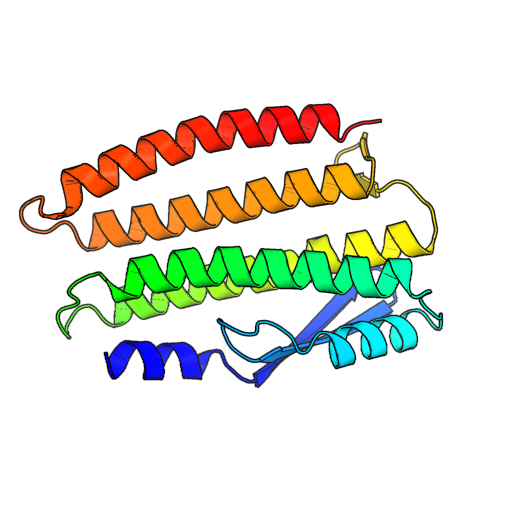OM 876 C CA . ASN A 1 101 ? -6.720 6.868 -0.288 1.00 94.38 101 ASN A CA 1
ATOM 877 C C . ASN A 1 101 ? -5.265 6.426 -0.088 1.00 94.38 101 ASN A C 1
ATOM 879 O O . ASN A 1 101 ? -4.424 6.769 -0.920 1.00 94.38 101 ASN A O 1
ATOM 883 N N . SER A 1 102 ? -4.962 5.653 0.959 1.00 95.50 102 SER A N 1
ATOM 884 C CA . SER A 1 102 ? -3.629 5.074 1.167 1.00 95.50 102 SER A CA 1
ATOM 885 C C . SER A 1 102 ? -3.247 4.111 0.039 1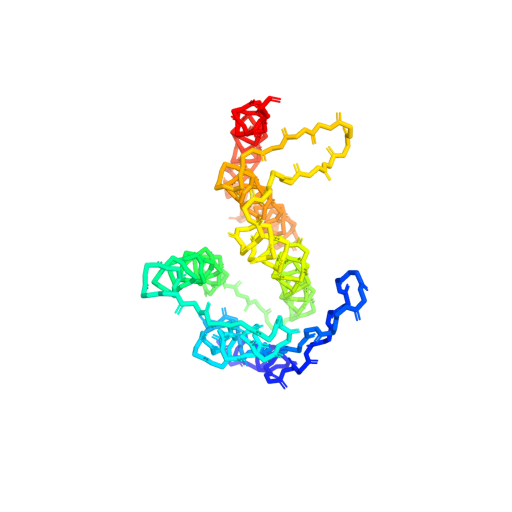.00 95.50 102 SER A C 1
ATOM 887 O O . SER A 1 102 ? -2.163 4.250 -0.523 1.00 95.50 102 SER A O 1
ATOM 889 N N . ILE A 1 103 ? -4.148 3.206 -0.365 1.00 94.62 103 ILE A N 1
ATOM 890 C CA . ILE A 1 103 ? -3.920 2.277 -1.488 1.00 94.62 103 ILE A CA 1
ATOM 891 C C . ILE A 1 103 ? -3.694 3.046 -2.788 1.00 94.62 103 ILE A C 1
ATOM 893 O O . ILE A 1 103 ? -2.717 2.811 -3.495 1.00 94.62 103 ILE A O 1
ATOM 897 N N . LYS A 1 104 ? -4.582 3.997 -3.097 1.00 94.44 104 LYS A N 1
ATOM 898 C CA . LYS A 1 104 ? -4.481 4.824 -4.299 1.00 94.44 104 LYS A CA 1
ATOM 899 C C . LYS A 1 104 ? -3.143 5.555 -4.348 1.00 94.44 104 LYS A C 1
ATOM 901 O O . LYS A 1 104 ? -2.482 5.521 -5.378 1.00 94.44 104 LYS A O 1
ATOM 906 N N . LYS A 1 105 ? -2.734 6.207 -3.254 1.00 94.62 105 LYS A N 1
ATOM 907 C CA . LYS A 1 105 ? -1.435 6.894 -3.176 1.00 94.62 105 LYS A CA 1
ATOM 908 C C . LYS A 1 105 ? -0.276 5.921 -3.370 1.00 94.62 105 LYS A C 1
ATOM 910 O O . LYS A 1 105 ? 0.653 6.249 -4.098 1.00 94.62 105 LYS A O 1
ATOM 915 N N . PHE A 1 106 ? -0.347 4.738 -2.764 1.00 96.31 106 PHE A N 1
ATOM 916 C CA . PHE A 1 106 ? 0.691 3.722 -2.892 1.00 96.31 106 PHE A CA 1
ATOM 917 C C . PHE A 1 106 ? 0.849 3.244 -4.339 1.00 96.31 106 PHE A C 1
ATOM 919 O O . PHE A 1 106 ? 1.943 3.294 -4.887 1.00 96.31 106 PHE A O 1
ATOM 926 N N . ILE A 1 107 ? -0.244 2.874 -5.008 1.00 94.38 107 ILE A N 1
ATOM 927 C CA . ILE A 1 107 ? -0.189 2.465 -6.419 1.00 94.38 107 ILE A CA 1
ATOM 928 C C . ILE A 1 107 ? 0.327 3.618 -7.287 1.00 94.38 107 ILE A C 1
ATOM 930 O O . ILE A 1 107 ? 1.237 3.429 -8.090 1.00 94.38 107 ILE A O 1
ATOM 934 N N . ASN A 1 108 ? -0.218 4.820 -7.088 1.00 92.44 108 ASN A N 1
ATOM 935 C CA . ASN A 1 108 ? 0.093 5.982 -7.914 1.00 92.44 108 ASN A CA 1
ATOM 936 C C . ASN A 1 108 ? 1.544 6.449 -7.803 1.00 92.44 108 ASN A C 1
ATOM 938 O O . ASN A 1 108 ? 2.116 6.871 -8.800 1.00 92.44 108 ASN A O 1
ATOM 942 N N . ASN A 1 109 ? 2.108 6.430 -6.598 1.00 91.88 109 ASN A N 1
ATOM 943 C CA . ASN A 1 109 ? 3.398 7.063 -6.342 1.00 91.88 109 ASN A CA 1
ATOM 944 C C . ASN A 1 109 ? 4.514 6.046 -6.141 1.00 91.88 109 ASN A C 1
ATOM 946 O O . ASN A 1 109 ? 5.670 6.391 -6.346 1.00 91.88 109 ASN A O 1
ATOM 950 N N . ILE A 1 110 ? 4.197 4.827 -5.706 1.00 95.06 110 ILE A N 1
ATOM 951 C CA . ILE A 1 110 ? 5.205 3.826 -5.356 1.00 95.06 110 ILE A CA 1
ATOM 952 C C . ILE A 1 110 ? 5.277 2.765 -6.441 1.00 95.06 110 ILE A C 1
ATOM 954 O O . ILE A 1 110 ? 6.330 2.612 -7.043 1.00 95.06 110 ILE A O 1
ATOM 958 N N . ILE A 1 111 ? 4.164 2.095 -6.763 1.00 93.88 111 ILE A N 1
ATOM 959 C CA . ILE A 1 111 ? 4.176 1.062 -7.811 1.00 93.88 111 ILE A CA 1
ATOM 960 C C . ILE A 1 111 ? 4.530 1.679 -9.164 1.00 93.88 111 ILE A C 1
ATOM 962 O O . ILE A 1 111 ? 5.391 1.156 -9.856 1.00 93.88 111 ILE A O 1
ATOM 966 N N . VAL A 1 112 ? 3.927 2.813 -9.534 1.00 91.75 112 VAL A N 1
ATOM 967 C CA . VAL A 1 112 ? 4.259 3.477 -10.810 1.00 91.75 112 VAL A CA 1
ATOM 968 C C . VAL A 1 112 ? 5.741 3.860 -10.878 1.00 91.75 112 VAL A C 1
ATOM 970 O O . VAL A 1 112 ? 6.370 3.611 -11.901 1.00 91.75 112 VAL A O 1
ATOM 973 N N . THR A 1 113 ? 6.299 4.417 -9.797 1.00 91.88 113 THR A N 1
ATOM 974 C CA . THR A 1 113 ? 7.725 4.777 -9.713 1.00 91.88 113 THR A CA 1
ATOM 975 C C . THR A 1 113 ? 8.607 3.544 -9.847 1.00 91.88 113 THR A C 1
ATOM 977 O O . THR A 1 113 ? 9.484 3.526 -10.703 1.00 91.88 113 THR A O 1
ATOM 980 N N . TYR A 1 114 ? 8.328 2.497 -9.070 1.00 92.88 114 TYR A N 1
ATOM 981 C CA . TYR A 1 114 ? 9.042 1.225 -9.134 1.00 92.88 114 TYR A CA 1
ATOM 982 C C . TYR A 1 114 ? 9.074 0.676 -10.565 1.00 92.88 114 TYR A C 1
ATOM 984 O O . TYR A 1 114 ? 10.142 0.445 -11.114 1.00 92.88 114 TYR A O 1
ATOM 992 N N . LEU A 1 115 ? 7.913 0.573 -11.221 1.00 90.62 115 LEU A N 1
ATOM 993 C CA . LEU A 1 115 ? 7.818 0.035 -12.581 1.00 90.62 115 LEU A CA 1
ATOM 994 C C . LEU A 1 115 ? 8.499 0.889 -13.641 1.00 90.62 115 LEU A C 1
ATOM 996 O O . LEU A 1 115 ? 8.917 0.356 -14.670 1.00 90.62 115 LEU A O 1
ATOM 1000 N N . PHE A 1 116 ? 8.572 2.199 -13.421 1.00 89.44 116 PHE A N 1
ATOM 1001 C CA . PHE A 1 116 ? 9.298 3.100 -14.299 1.00 89.44 116 PHE A CA 1
ATOM 1002 C C . PHE A 1 116 ? 10.808 2.880 -14.165 1.00 89.44 116 PHE A C 1
ATOM 1004 O O . PHE A 1 116 ? 11.462 2.596 -15.166 1.00 89.44 116 PHE A O 1
ATOM 1011 N N . PHE A 1 117 ? 11.339 2.948 -12.942 1.00 89.88 117 PHE A N 1
ATOM 1012 C CA . PHE A 1 117 ? 12.774 2.837 -12.660 1.00 89.88 117 PHE A CA 1
ATOM 1013 C C . PHE A 1 117 ? 13.335 1.440 -12.938 1.00 89.88 117 PHE A C 1
ATOM 1015 O O . PHE A 1 117 ? 14.382 1.321 -13.573 1.00 89.88 117 PHE A O 1
ATOM 1022 N N . GLU A 1 118 ? 12.580 0.387 -12.618 1.00 87.25 118 GLU A N 1
ATOM 1023 C CA . GLU A 1 118 ? 12.912 -0.984 -13.020 1.00 87.25 118 GLU A CA 1
ATOM 1024 C C . GLU A 1 118 ? 13.023 -1.134 -14.534 1.00 87.25 118 GLU A C 1
ATOM 1026 O O . GLU A 1 118 ? 13.841 -1.903 -15.042 1.00 87.25 118 GLU A O 1
ATOM 1031 N N . LYS A 1 119 ? 12.190 -0.405 -15.285 1.00 86.50 119 LYS A N 1
ATOM 1032 C CA . LYS A 1 119 ? 12.179 -0.518 -16.739 1.00 86.50 119 LYS A CA 1
ATOM 1033 C C . LYS A 1 119 ? 13.362 0.190 -17.392 1.00 86.50 119 LYS A C 1
ATOM 1035 O O . LYS A 1 119 ? 13.851 -0.300 -18.410 1.00 86.50 119 LYS A O 1
ATOM 1040 N N . ILE A 1 120 ? 13.780 1.329 -16.847 1.00 86.56 120 ILE A N 1
ATOM 1041 C CA . ILE A 1 120 ? 14.924 2.094 -17.361 1.00 86.56 120 ILE A CA 1
ATOM 1042 C C . ILE A 1 120 ? 16.258 1.663 -16.738 1.00 86.56 120 ILE A C 1
ATOM 1044 O O . ILE A 1 120 ? 17.295 2.153 -17.167 1.00 86.56 120 ILE A O 1
ATOM 1048 N N . HIS A 1 121 ? 16.236 0.721 -15.788 1.00 86.12 121 HIS A N 1
ATOM 1049 C CA . HIS A 1 121 ? 17.411 0.233 -15.060 1.00 86.12 121 HIS A CA 1
ATOM 1050 C C . HIS A 1 121 ? 18.187 1.347 -14.343 1.00 86.12 121 HIS A C 1
ATOM 1052 O O . HIS A 1 121 ? 19.415 1.327 -14.288 1.00 86.12 121 HIS A O 1
ATOM 1058 N N . GLU A 1 122 ? 17.459 2.309 -13.779 1.00 88.25 122 GLU A N 1
ATOM 1059 C CA . GLU A 1 122 ? 18.026 3.377 -12.956 1.00 88.25 122 GLU A CA 1
ATOM 1060 C C . GLU A 1 122 ? 17.604 3.206 -11.496 1.00 88.25 122 GLU A C 1
ATOM 1062 O O . GLU A 1 122 ? 16.558 2.623 -11.200 1.00 88.25 122 GLU A O 1
ATOM 1067 N N . SER A 1 123 ? 18.419 3.742 -10.590 1.00 91.69 123 SER A N 1
ATOM 1068 C CA . SER A 1 123 ? 18.093 3.849 -9.170 1.00 91.69 123 SER A CA 1
ATOM 1069 C C . SER A 1 123 ? 17.105 4.985 -8.929 1.00 91.69 123 SER A C 1
ATOM 1071 O O . SER A 1 123 ? 17.223 6.065 -9.512 1.00 91.69 123 SER A O 1
ATOM 1073 N N . ILE A 1 124 ? 16.166 4.779 -8.010 1.00 93.38 124 ILE A N 1
ATOM 1074 C CA . ILE A 1 124 ? 15.229 5.828 -7.598 1.00 93.38 124 ILE A CA 1
ATOM 1075 C C . ILE A 1 124 ? 15.987 6.914 -6.828 1.00 93.38 124 ILE A C 1
ATOM 1077 O O . ILE A 1 124 ? 16.678 6.617 -5.857 1.00 93.38 124 ILE A O 1
ATOM 1081 N N . PHE A 1 125 ? 15.821 8.179 -7.223 1.00 92.88 125 PHE A N 1
ATOM 1082 C CA . PHE A 1 125 ? 16.366 9.332 -6.502 1.00 92.88 125 PHE A CA 1
ATOM 1083 C C . PHE A 1 125 ? 15.257 10.084 -5.752 1.00 92.88 125 PHE A C 1
ATOM 1085 O O . PHE A 1 125 ? 14.343 10.640 -6.365 1.00 92.88 125 PHE A O 1
ATOM 1092 N N . GLU A 1 126 ? 15.323 10.109 -4.419 1.00 90.44 126 GLU A N 1
ATOM 1093 C CA . GLU A 1 126 ? 14.352 10.796 -3.555 1.00 90.44 126 GLU A CA 1
ATOM 1094 C C . GLU A 1 126 ? 15.073 11.418 -2.348 1.00 90.44 126 GLU A C 1
ATOM 1096 O O . GLU A 1 126 ? 15.938 10.793 -1.744 1.00 90.44 126 GLU A O 1
ATOM 1101 N N . ASN A 1 127 ? 14.715 12.646 -1.952 1.00 90.56 127 ASN A N 1
ATOM 1102 C CA . ASN A 1 127 ? 15.306 13.322 -0.783 1.00 90.56 127 ASN A CA 1
ATOM 1103 C C . ASN A 1 127 ? 16.848 13.292 -0.771 1.00 90.56 127 ASN A C 1
ATOM 1105 O O . ASN A 1 127 ? 17.455 12.948 0.243 1.00 90.56 127 ASN A O 1
ATOM 1109 N N . GLU A 1 128 ? 17.459 13.621 -1.913 1.00 93.81 128 GLU A N 1
ATOM 1110 C CA . GLU A 1 128 ? 18.917 13.707 -2.090 1.00 93.81 128 GLU A CA 1
ATOM 1111 C C . GLU A 1 128 ? 19.672 12.374 -1.936 1.00 93.81 128 GLU A C 1
ATOM 1113 O O . GLU A 1 128 ? 20.887 12.368 -1.746 1.00 93.81 128 GLU A O 1
ATOM 1118 N N . LYS A 1 129 ? 18.978 11.234 -2.043 1.00 95.88 129 LYS A N 1
ATOM 1119 C CA . LYS A 1 129 ? 19.580 9.897 -1.953 1.00 95.88 129 LYS A CA 1
ATOM 1120 C C . LYS A 1 129 ? 19.144 8.998 -3.097 1.00 95.88 129 LYS A C 1
ATOM 1122 O O . LYS A 1 129 ? 18.018 9.113 -3.583 1.00 95.88 129 LYS A O 1
ATOM 1127 N N . TYR A 1 130 ? 20.036 8.091 -3.484 1.00 96.19 130 TYR A N 1
ATOM 1128 C CA . TYR A 1 130 ? 19.736 7.003 -4.405 1.00 96.19 130 TYR A CA 1
ATOM 1129 C C . TYR A 1 130 ? 19.291 5.772 -3.628 1.00 96.19 130 TYR A C 1
ATOM 1131 O O . TYR A 1 130 ? 19.800 5.496 -2.540 1.00 96.19 130 TYR A O 1
ATOM 1139 N N . PHE A 1 131 ? 18.339 5.044 -4.197 1.00 97.06 131 PHE A N 1
ATOM 1140 C CA . PHE A 1 131 ? 17.805 3.832 -3.607 1.00 97.06 131 PHE A CA 1
ATOM 1141 C C . PHE A 1 131 ? 17.862 2.661 -4.577 1.00 97.06 131 PHE A C 1
ATOM 1143 O O . PHE A 1 131 ? 17.648 2.821 -5.782 1.00 97.06 131 PHE A O 1
ATOM 1150 N N . ASP A 1 132 ? 18.086 1.477 -4.017 1.00 95.56 132 ASP A N 1
ATOM 1151 C CA . ASP A 1 132 ? 17.798 0.220 -4.695 1.00 95.56 132 ASP A CA 1
ATOM 1152 C C . ASP A 1 132 ? 16.284 0.097 -4.895 1.00 95.56 132 ASP A C 1
ATOM 1154 O O . ASP A 1 132 ? 15.506 0.371 -3.979 1.00 95.56 132 ASP A O 1
ATOM 1158 N N . ASN A 1 133 ? 15.850 -0.272 -6.098 1.00 94.00 133 ASN A N 1
ATOM 1159 C CA . ASN A 1 133 ? 14.437 -0.221 -6.470 1.00 94.00 133 ASN A CA 1
ATOM 1160 C C . ASN A 1 133 ? 13.581 -1.218 -5.679 1.00 94.00 133 ASN A C 1
ATOM 1162 O O . ASN A 1 133 ? 12.469 -0.875 -5.260 1.00 94.00 133 ASN A O 1
ATOM 1166 N N . ASP A 1 134 ? 14.090 -2.431 -5.456 1.00 93.94 134 ASP A N 1
ATOM 1167 C CA . ASP A 1 134 ? 13.376 -3.470 -4.716 1.00 93.94 134 ASP A CA 1
ATOM 1168 C C . ASP A 1 134 ? 13.315 -3.109 -3.228 1.00 93.94 134 ASP A C 1
ATOM 1170 O O . ASP A 1 134 ? 12.231 -3.093 -2.634 1.00 93.94 134 ASP A O 1
ATOM 1174 N N . LEU A 1 135 ? 14.439 -2.695 -2.637 1.00 96.38 135 LEU A N 1
ATOM 1175 C CA . LEU A 1 135 ? 14.476 -2.275 -1.232 1.00 96.38 135 LEU A CA 1
ATOM 1176 C C . LEU A 1 135 ? 13.680 -0.981 -0.987 1.00 96.38 135 LEU A C 1
ATOM 1178 O O . LEU A 1 135 ? 13.065 -0.812 0.071 1.00 96.38 135 LEU A O 1
ATOM 1182 N N . PHE A 1 136 ? 13.624 -0.076 -1.968 1.00 96.56 136 PHE A N 1
ATOM 1183 C CA . PHE A 1 136 ? 12.753 1.097 -1.933 1.00 96.56 136 PHE A CA 1
ATOM 1184 C C . PHE A 1 136 ? 11.281 0.691 -1.874 1.00 96.56 136 PHE A C 1
ATOM 1186 O O . PHE A 1 136 ? 10.525 1.228 -1.058 1.00 96.56 136 PHE A O 1
ATOM 1193 N N . TYR A 1 137 ? 10.861 -0.259 -2.716 1.00 96.56 137 TYR A N 1
ATOM 1194 C CA . TYR A 1 137 ? 9.495 -0.771 -2.689 1.00 96.56 137 TYR A CA 1
ATOM 1195 C C . TYR A 1 137 ? 9.163 -1.370 -1.317 1.00 96.56 137 TYR A C 1
ATOM 1197 O O . TYR A 1 137 ? 8.136 -1.010 -0.735 1.00 96.56 137 TYR A O 1
ATOM 1205 N N . GLU A 1 138 ? 10.046 -2.208 -0.766 1.00 96.56 138 GLU A N 1
ATOM 1206 C CA . GLU A 1 138 ? 9.875 -2.800 0.566 1.00 96.56 138 GLU A CA 1
ATOM 1207 C C . GLU A 1 138 ? 9.721 -1.728 1.651 1.00 96.56 138 GLU A C 1
ATOM 1209 O O . GLU A 1 138 ? 8.782 -1.767 2.452 1.00 96.56 138 GLU A O 1
ATOM 1214 N N . TRP A 1 139 ? 10.591 -0.715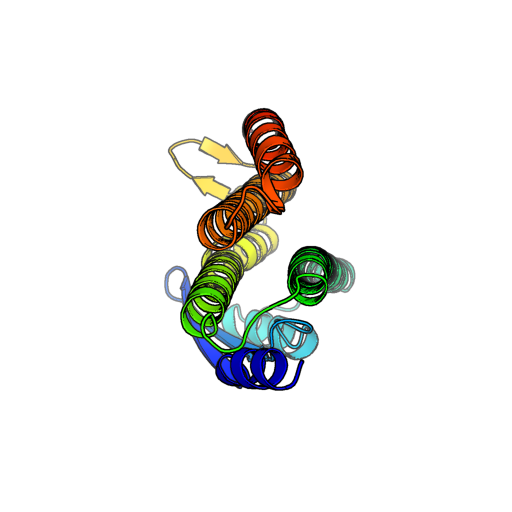 1.649 1.00 97.69 139 TRP A N 1
ATOM 1215 C CA . TRP A 1 139 ? 10.513 0.400 2.589 1.00 97.69 139 TRP A CA 1
ATOM 1216 C C . TRP A 1 139 ? 9.170 1.134 2.504 1.00 97.69 139 TRP A C 1
ATOM 1218 O O . TRP A 1 139 ? 8.498 1.362 3.519 1.00 97.69 139 TRP A O 1
ATOM 1228 N N . LYS A 1 140 ? 8.738 1.487 1.293 1.00 97.62 140 LYS A N 1
ATOM 1229 C CA . LYS A 1 140 ? 7.463 2.181 1.086 1.00 97.62 140 LYS A CA 1
ATOM 1230 C C . LYS A 1 140 ? 6.271 1.300 1.447 1.00 97.62 140 LYS A C 1
ATOM 1232 O O . LYS A 1 140 ? 5.248 1.818 1.904 1.00 97.62 140 LYS A O 1
ATOM 1237 N N . LEU A 1 141 ? 6.382 -0.014 1.280 1.00 97.44 141 LEU A N 1
ATOM 1238 C CA . LEU A 1 141 ? 5.350 -0.954 1.690 1.00 97.44 141 LEU A CA 1
ATOM 1239 C C . LEU A 1 141 ? 5.212 -1.014 3.217 1.00 97.44 141 LEU A C 1
ATOM 1241 O O . LEU A 1 141 ? 4.091 -1.043 3.730 1.00 97.44 141 LEU A O 1
ATOM 1245 N N . GLU A 1 142 ? 6.317 -0.969 3.961 1.00 97.75 142 GLU A N 1
ATOM 1246 C CA . GLU A 1 142 ? 6.267 -0.865 5.424 1.00 97.75 142 GLU A CA 1
ATOM 1247 C C . GLU A 1 142 ? 5.626 0.454 5.881 1.00 97.75 142 GLU A C 1
ATOM 1249 O O . GLU A 1 142 ? 4.831 0.453 6.824 1.00 97.75 142 GLU A O 1
ATOM 1254 N N . ILE A 1 143 ? 5.848 1.560 5.157 1.00 97.88 143 ILE A N 1
ATOM 1255 C CA . ILE A 1 143 ? 5.122 2.821 5.389 1.00 97.88 143 ILE A CA 1
ATOM 1256 C C . ILE A 1 143 ? 3.612 2.646 5.164 1.00 97.88 143 ILE A C 1
ATOM 1258 O O . ILE A 1 143 ? 2.809 3.128 5.967 1.00 97.88 143 ILE A O 1
ATOM 1262 N N . LEU A 1 144 ? 3.192 1.934 4.114 1.00 97.50 144 LEU A N 1
ATOM 1263 C CA . LEU A 1 144 ? 1.771 1.645 3.902 1.00 97.50 144 LEU A CA 1
ATOM 1264 C C . LEU A 1 144 ? 1.191 0.820 5.059 1.00 97.50 144 LEU A C 1
ATOM 1266 O O . LEU A 1 144 ? 0.130 1.168 5.581 1.00 97.50 144 LEU A O 1
ATOM 1270 N N . LYS A 1 145 ? 1.879 -0.252 5.475 1.00 96.88 145 LYS A N 1
ATOM 1271 C CA . LYS A 1 145 ? 1.457 -1.100 6.603 1.00 96.88 145 LYS A CA 1
ATOM 1272 C C . LYS A 1 145 ? 1.275 -0.257 7.867 1.00 96.88 145 LYS A C 1
ATOM 1274 O O . LYS A 1 145 ? 0.237 -0.370 8.515 1.00 96.88 145 LYS A O 1
ATOM 1279 N N . PHE A 1 146 ? 2.214 0.638 8.163 1.00 97.00 146 PHE A N 1
ATOM 1280 C CA . PHE A 1 146 ? 2.135 1.577 9.283 1.00 97.00 146 PHE A CA 1
ATOM 1281 C C . PHE A 1 146 ? 0.914 2.498 9.233 1.00 97.00 146 PHE A C 1
ATOM 1283 O O . PHE A 1 146 ? 0.213 2.663 10.233 1.00 97.00 146 PHE A O 1
ATOM 1290 N N . GLU A 1 147 ? 0.616 3.077 8.071 1.00 96.75 147 GLU A N 1
ATOM 1291 C CA . GLU A 1 147 ? -0.563 3.931 7.917 1.00 96.75 147 GLU A CA 1
ATOM 1292 C C . GLU A 1 147 ? -1.864 3.145 8.132 1.00 96.75 147 GLU A C 1
ATOM 1294 O O . GLU A 1 147 ? -2.783 3.635 8.789 1.00 96.75 147 GLU A O 1
ATOM 1299 N N . LEU A 1 148 ? -1.933 1.890 7.678 1.00 95.69 148 LEU A N 1
ATOM 1300 C CA . LEU A 1 148 ? -3.083 1.019 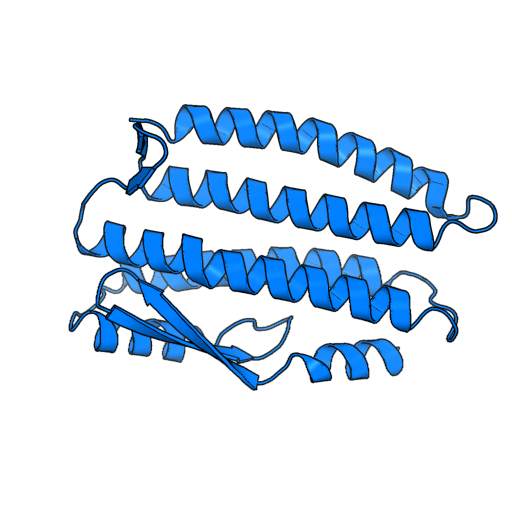7.939 1.00 95.69 148 LEU A CA 1
ATOM 1301 C C . LEU A 1 148 ? -3.230 0.670 9.430 1.00 95.69 148 LEU A C 1
ATOM 1303 O O . LEU A 1 148 ? -4.355 0.670 9.938 1.00 95.69 148 LEU A O 1
ATOM 1307 N N . ILE A 1 149 ? -2.122 0.454 10.154 1.00 95.31 149 ILE A N 1
ATOM 1308 C CA . ILE A 1 149 ? -2.134 0.294 11.621 1.00 95.31 149 ILE A CA 1
ATOM 1309 C C . ILE A 1 149 ? -2.735 1.540 12.279 1.00 95.31 149 ILE A C 1
ATOM 1311 O O . ILE A 1 149 ? -3.614 1.429 13.136 1.00 95.31 149 ILE A O 1
ATOM 1315 N N . LYS A 1 150 ? -2.302 2.738 11.868 1.00 95.81 150 LYS A N 1
ATOM 1316 C CA . LYS A 1 150 ? -2.803 4.007 12.422 1.00 95.81 150 LYS A CA 1
ATOM 1317 C C . LYS A 1 150 ? -4.291 4.198 12.164 1.00 95.81 150 LYS A C 1
ATOM 1319 O O . LYS A 1 150 ? -5.020 4.555 13.089 1.00 95.81 150 LYS A O 1
ATOM 1324 N N . HIS A 1 151 ? -4.754 3.908 10.951 1.00 94.12 151 HIS A N 1
ATOM 1325 C CA . HIS A 1 151 ? -6.178 3.953 10.614 1.00 94.12 151 HIS A CA 1
ATOM 1326 C C . HIS A 1 151 ? -6.990 2.985 11.480 1.00 94.12 151 HIS A C 1
ATOM 1328 O O . HIS A 1 151 ? -8.031 3.365 12.020 1.00 94.12 151 HIS A O 1
ATOM 1334 N N . ASN A 1 152 ? -6.485 1.766 11.695 1.00 91.81 152 ASN A N 1
ATOM 1335 C CA . ASN A 1 152 ? -7.126 0.793 12.577 1.00 91.81 152 ASN A CA 1
ATOM 1336 C C . ASN A 1 152 ? -7.148 1.258 14.045 1.00 91.81 152 ASN A C 1
ATOM 1338 O O . ASN A 1 152 ? -8.161 1.119 14.726 1.00 91.81 152 ASN A O 1
ATOM 1342 N N . LEU A 1 153 ? -6.067 1.863 14.542 1.00 93.38 153 LEU A N 1
ATOM 1343 C CA . LEU A 1 153 ? -6.026 2.416 15.896 1.00 93.38 153 LEU A CA 1
ATOM 1344 C C . LEU A 1 153 ? -7.054 3.541 16.084 1.00 93.38 153 LEU A C 1
ATOM 1346 O O . LEU A 1 153 ? -7.713 3.598 17.124 1.00 93.38 153 LEU A O 1
ATOM 1350 N N . ILE A 1 154 ? -7.202 4.424 15.092 1.00 91.88 154 ILE A N 1
ATOM 1351 C CA . ILE A 1 154 ? -8.216 5.486 15.109 1.00 91.88 154 ILE A CA 1
ATOM 1352 C C . ILE A 1 154 ? -9.613 4.868 15.195 1.00 91.88 154 ILE A C 1
ATOM 1354 O O . ILE A 1 154 ? -10.382 5.252 16.074 1.00 91.88 154 ILE A O 1
ATOM 1358 N N . LEU A 1 155 ? -9.908 3.863 14.361 1.00 90.50 155 LEU A N 1
ATOM 1359 C CA . LEU A 1 155 ? -11.171 3.125 14.421 1.00 90.50 155 LEU A CA 1
ATOM 1360 C C . LEU A 1 155 ? -11.421 2.570 15.826 1.00 90.50 155 LEU A C 1
ATOM 1362 O O . LEU A 1 155 ? -12.460 2.852 16.419 1.00 90.50 155 LEU A O 1
ATOM 1366 N N . LEU A 1 156 ? -10.473 1.808 16.374 1.00 90.12 156 LEU A N 1
ATOM 1367 C CA . LEU A 1 156 ? -10.625 1.179 17.686 1.00 90.12 156 LEU A CA 1
ATOM 1368 C C . LEU A 1 156 ? -10.889 2.215 18.781 1.00 90.12 156 LEU A C 1
ATOM 1370 O O . LEU A 1 156 ? -11.802 2.023 19.581 1.00 90.12 156 LEU A O 1
ATOM 1374 N N . LYS A 1 157 ? -10.164 3.341 18.778 1.00 90.44 157 LYS A N 1
ATOM 1375 C CA . LYS A 1 157 ? -10.392 4.458 19.709 1.00 90.44 157 LYS A CA 1
ATOM 1376 C C . LYS A 1 157 ? -11.795 5.046 19.568 1.00 90.44 157 LYS A C 1
ATOM 1378 O O . LYS A 1 157 ? -12.474 5.225 20.574 1.00 90.44 157 LYS A O 1
ATOM 1383 N N . SER A 1 158 ? -12.266 5.280 18.343 1.00 88.19 158 SER A N 1
ATOM 1384 C CA . SER A 1 158 ? -13.631 5.764 18.079 1.00 88.19 158 SER A CA 1
ATOM 1385 C C . SER A 1 158 ? -14.717 4.753 18.472 1.00 88.19 158 SER A C 1
ATOM 1387 O O . SER A 1 158 ? -15.867 5.118 18.738 1.00 88.19 158 SER A O 1
ATOM 1389 N N . LEU A 1 159 ? -14.379 3.464 18.518 1.00 85.88 159 LEU A N 1
ATOM 1390 C CA . LEU A 1 159 ? -15.290 2.405 18.928 1.00 85.88 159 LEU A CA 1
ATOM 1391 C C . LEU A 1 159 ? -15.258 2.098 20.433 1.00 85.88 159 LEU A C 1
ATOM 1393 O O . LEU A 1 159 ? -16.193 1.439 20.892 1.00 85.88 159 LEU A O 1
ATOM 1397 N N . ASN A 1 160 ? -14.259 2.577 21.187 1.00 83.88 160 ASN A N 1
ATOM 1398 C CA . ASN A 1 160 ? -13.930 2.159 22.560 1.00 83.88 160 ASN A CA 1
ATOM 1399 C C . ASN A 1 160 ? -14.888 2.655 23.656 1.00 83.88 160 ASN A C 1
ATOM 1401 O O . ASN A 1 160 ? -14.484 3.247 24.656 1.00 83.88 160 ASN A O 1
ATOM 1405 N N . TYR A 1 161 ? -16.177 2.387 23.494 1.00 74.00 161 TYR A N 1
ATOM 1406 C CA . TYR A 1 161 ? -17.156 2.591 24.549 1.00 74.00 161 TYR A CA 1
ATOM 1407 C C . TYR A 1 161 ? -16.954 1.557 25.667 1.00 74.00 161 TYR A C 1
ATOM 1409 O O . TYR A 1 161 ? -16.686 0.386 25.387 1.00 74.00 161 TYR A O 1
ATOM 1417 N N . ASN A 1 162 ? -17.051 1.990 26.929 1.00 74.50 162 ASN A N 1
ATOM 1418 C CA . ASN A 1 162 ? -16.828 1.155 28.119 1.00 74.50 162 ASN A CA 1
ATOM 1419 C C . ASN A 1 162 ? -15.527 0.331 28.086 1.00 74.50 162 ASN A C 1
ATOM 1421 O O . ASN A 1 162 ? -15.476 -0.767 28.634 1.00 74.50 162 ASN A O 1
ATOM 1425 N N . LYS A 1 163 ? -14.473 0.839 27.430 1.00 83.00 163 LYS A N 1
ATOM 1426 C CA . LYS A 1 163 ? -13.167 0.167 27.321 1.00 83.00 163 LYS A CA 1
ATOM 1427 C C . LYS A 1 163 ? -13.211 -1.217 26.639 1.00 83.00 163 LYS A C 1
ATOM 1429 O O . LYS A 1 163 ? -12.281 -2.007 26.807 1.00 83.00 163 LYS A O 1
ATOM 1434 N N . LYS A 1 164 ? -14.248 -1.522 25.834 1.00 83.50 164 LYS A N 1
ATOM 1435 C CA . LYS A 1 164 ? -14.406 -2.820 25.130 1.00 83.50 164 LYS A CA 1
ATOM 1436 C C . LYS A 1 164 ? -13.174 -3.197 24.293 1.00 83.50 164 LYS A C 1
ATOM 1438 O O . LYS A 1 164 ? -12.854 -4.375 24.179 1.00 83.50 164 LYS A O 1
ATOM 1443 N N . PHE A 1 165 ? -12.477 -2.209 23.730 1.00 87.81 165 PHE A N 1
ATOM 1444 C 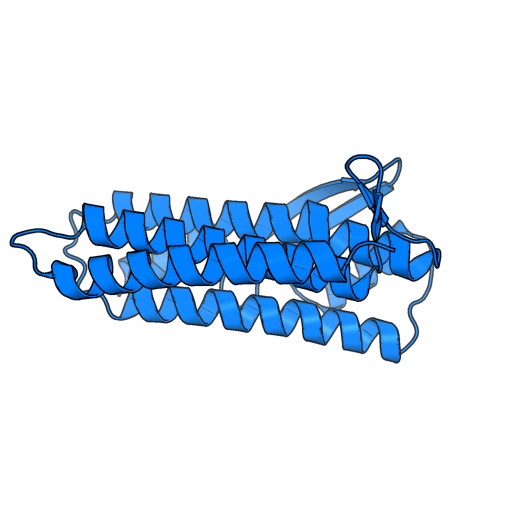CA . PHE A 1 165 ? -11.347 -2.398 22.816 1.00 87.81 165 PHE A CA 1
ATOM 1445 C C . PHE A 1 165 ? -9.997 -1.984 23.415 1.00 87.81 165 PHE A C 1
ATOM 1447 O O . PHE A 1 165 ? -9.011 -1.902 22.686 1.00 87.81 165 PHE A O 1
ATOM 1454 N N . GLU A 1 166 ? -9.912 -1.756 24.729 1.00 91.62 166 GLU A N 1
ATOM 1455 C CA . GLU A 1 166 ? -8.698 -1.246 25.386 1.00 91.62 166 GLU A CA 1
ATOM 1456 C C . GLU A 1 166 ? -7.465 -2.119 25.106 1.00 91.62 166 GLU A C 1
ATOM 1458 O O . GLU A 1 166 ? -6.404 -1.619 24.735 1.00 91.62 166 GLU A O 1
ATOM 1463 N N . LYS A 1 167 ? -7.616 -3.449 25.190 1.00 90.62 167 LYS A N 1
ATOM 1464 C CA . LYS A 1 167 ? -6.528 -4.394 24.887 1.00 90.62 167 LYS A CA 1
ATOM 1465 C C . LYS A 1 167 ? -6.071 -4.295 23.428 1.00 90.62 167 LYS A C 1
ATOM 1467 O O . LYS A 1 167 ? -4.872 -4.313 23.163 1.00 90.62 167 LYS A O 1
ATOM 1472 N N . ASN A 1 168 ? -7.009 -4.165 22.485 1.00 91.00 168 ASN A N 1
ATOM 1473 C CA . ASN A 1 168 ? -6.692 -4.007 21.064 1.00 91.00 168 ASN A CA 1
ATOM 1474 C C . ASN A 1 168 ? -5.983 -2.674 20.796 1.00 91.00 168 ASN A C 1
ATOM 1476 O O . ASN A 1 168 ? -5.037 -2.642 20.017 1.00 91.00 168 ASN A O 1
ATOM 1480 N N . ILE A 1 169 ? -6.397 -1.596 21.466 1.00 93.69 169 ILE A N 1
ATOM 1481 C CA . ILE A 1 169 ? -5.761 -0.275 21.371 1.00 93.69 169 ILE A CA 1
ATOM 1482 C C . ILE A 1 169 ? -4.311 -0.343 21.845 1.00 93.69 169 ILE A C 1
ATOM 1484 O O . ILE A 1 169 ? -3.422 0.095 21.117 1.00 93.69 169 ILE A O 1
ATOM 1488 N N . ILE A 1 170 ? -4.062 -0.939 23.016 1.00 95.19 170 ILE A N 1
ATOM 1489 C CA . ILE A 1 170 ? -2.705 -1.113 23.553 1.00 95.19 170 ILE A CA 1
ATOM 1490 C C . ILE A 1 170 ? -1.849 -1.948 22.593 1.00 95.19 170 ILE A C 1
ATOM 1492 O O . ILE A 1 170 ? -0.690 -1.617 22.345 1.00 95.19 170 ILE A O 1
ATOM 1496 N N . GLN A 1 171 ? -2.409 -3.018 22.021 1.00 94.81 171 GLN A N 1
ATOM 1497 C CA . GLN A 1 171 ? -1.681 -3.845 21.062 1.00 94.81 171 GLN A CA 1
ATOM 1498 C C . GLN A 1 171 ? -1.334 -3.076 19.782 1.00 94.81 171 GLN A C 1
ATOM 1500 O O . GLN A 1 171 ? -0.198 -3.152 19.321 1.00 94.81 171 GLN A O 1
ATOM 1505 N N . GLU A 1 172 ? -2.269 -2.312 19.214 1.00 94.44 172 GLU A N 1
ATOM 1506 C CA . GLU A 1 172 ? -1.984 -1.518 18.014 1.00 94.44 172 GLU A CA 1
ATOM 1507 C C . GLU A 1 172 ? -0.994 -0.377 18.301 1.00 94.44 172 GLU A C 1
ATOM 1509 O O . GLU A 1 172 ? -0.157 -0.078 17.455 1.00 94.44 172 GLU A O 1
ATOM 1514 N N . GLN A 1 173 ? -0.989 0.206 19.505 1.00 96.62 173 GLN A N 1
ATOM 1515 C CA . GLN A 1 173 ? 0.060 1.149 19.918 1.00 96.62 173 GLN A CA 1
ATOM 1516 C C . GLN A 1 173 ? 1.449 0.497 19.935 1.00 96.62 173 GLN A C 1
ATOM 1518 O O . GLN A 1 173 ? 2.404 1.088 19.439 1.00 96.62 173 GLN A O 1
ATOM 1523 N N . LYS A 1 174 ? 1.569 -0.740 20.433 1.00 96.81 174 LYS A N 1
ATOM 1524 C CA . LYS A 1 174 ? 2.831 -1.496 20.355 1.00 96.81 174 LYS A CA 1
ATOM 1525 C C . LYS A 1 174 ? 3.227 -1.792 18.908 1.00 96.81 174 LYS A C 1
ATOM 1527 O O . LYS A 1 174 ? 4.393 -1.643 18.552 1.00 96.81 174 LYS A O 1
ATOM 1532 N N . ASN A 1 175 ? 2.264 -2.163 18.063 1.00 96.00 175 ASN A N 1
ATOM 1533 C CA . ASN A 1 175 ? 2.514 -2.407 16.641 1.00 96.00 175 ASN A CA 1
ATOM 1534 C C . ASN A 1 175 ? 3.029 -1.144 15.929 1.00 96.00 175 ASN A C 1
ATOM 1536 O O . ASN A 1 175 ? 3.909 -1.254 15.081 1.00 96.00 175 ASN A O 1
ATOM 1540 N N . ILE A 1 176 ? 2.528 0.045 16.292 1.00 96.69 176 ILE A N 1
ATOM 1541 C CA . ILE A 1 176 ? 3.028 1.335 15.785 1.00 96.69 176 ILE A CA 1
ATOM 1542 C C . ILE A 1 176 ? 4.508 1.515 16.120 1.00 96.69 176 ILE A C 1
ATOM 1544 O O . ILE A 1 176 ? 5.282 1.836 15.222 1.00 96.69 176 ILE A O 1
ATOM 1548 N N . GLU A 1 177 ? 4.913 1.303 17.374 1.00 97.06 177 GLU A N 1
ATOM 1549 C CA . GLU A 1 177 ? 6.318 1.478 17.767 1.00 97.06 177 GLU A CA 1
ATOM 1550 C C . GLU A 1 177 ? 7.237 0.482 17.049 1.00 97.06 177 GLU A C 1
ATOM 1552 O O . GLU A 1 177 ? 8.236 0.886 16.454 1.00 97.06 177 GLU A O 1
ATOM 1557 N N . ASN A 1 178 ? 6.845 -0.793 16.977 1.00 96.31 178 ASN A N 1
ATOM 1558 C CA . ASN A 1 178 ? 7.599 -1.804 16.228 1.00 96.31 178 ASN A CA 1
ATOM 1559 C C . ASN A 1 178 ? 7.705 -1.452 14.735 1.00 96.31 178 ASN A C 1
ATOM 1561 O O . ASN A 1 178 ? 8.754 -1.617 14.114 1.00 96.31 178 ASN A O 1
ATOM 1565 N N . SER A 1 179 ? 6.623 -0.937 14.151 1.00 97.00 179 SER A N 1
ATOM 1566 C CA . SER A 1 179 ? 6.588 -0.563 12.741 1.00 97.00 179 SER A CA 1
ATOM 1567 C C . SER A 1 179 ? 7.465 0.652 12.434 1.00 97.00 179 SER A C 1
ATOM 1569 O O . SER A 1 179 ? 8.045 0.693 11.354 1.00 97.00 179 SER A O 1
ATOM 1571 N N . LYS A 1 180 ? 7.619 1.613 13.359 1.00 97.62 180 LYS A N 1
ATOM 1572 C CA . LYS A 1 180 ? 8.565 2.733 13.191 1.00 97.62 180 LYS A CA 1
ATOM 1573 C C . LYS A 1 180 ? 10.008 2.241 13.103 1.00 97.62 180 LYS A C 1
ATOM 1575 O O . LYS A 1 180 ? 10.755 2.704 12.240 1.00 97.62 180 LYS A O 1
ATOM 1580 N N . ILE A 1 181 ? 10.382 1.301 13.973 1.00 96.94 181 ILE A N 1
ATOM 1581 C CA . ILE A 1 181 ? 11.721 0.695 13.977 1.00 96.94 181 ILE A CA 1
ATOM 1582 C C . ILE A 1 181 ? 11.962 0.012 12.630 1.00 96.94 181 ILE A C 1
ATOM 1584 O O . ILE A 1 181 ? 12.905 0.360 11.925 1.00 96.94 181 ILE A O 1
ATOM 1588 N N . LYS A 1 182 ? 11.034 -0.854 12.208 1.00 97.00 182 LYS A N 1
ATOM 1589 C CA . LYS A 1 182 ? 11.138 -1.580 10.938 1.00 97.00 182 LYS A CA 1
ATOM 1590 C C . LYS A 1 182 ? 11.209 -0.659 9.714 1.00 97.00 182 LYS A C 1
ATOM 1592 O O . LYS A 1 182 ? 12.019 -0.891 8.825 1.00 97.00 182 LYS A O 1
ATOM 1597 N N . ILE A 1 183 ? 10.413 0.414 9.672 1.00 98.06 183 ILE A N 1
ATOM 1598 C CA . ILE A 1 183 ? 10.492 1.420 8.598 1.00 98.06 183 ILE A CA 1
ATOM 1599 C C . ILE A 1 183 ? 11.883 2.049 8.540 1.00 98.06 183 ILE A C 1
ATOM 1601 O O . ILE A 1 183 ? 12.413 2.251 7.450 1.00 98.06 183 ILE A O 1
ATOM 1605 N N . SER A 1 184 ? 12.464 2.358 9.699 1.00 97.56 184 SER A N 1
ATOM 1606 C CA . SER A 1 184 ? 13.786 2.980 9.790 1.00 97.56 184 SER A CA 1
ATOM 1607 C C . SER A 1 184 ? 14.877 2.024 9.303 1.00 97.56 184 SER A C 1
ATOM 1609 O O . SER A 1 184 ? 15.755 2.426 8.546 1.00 97.56 184 SER A O 1
ATOM 1611 N N . GLU A 1 185 ? 14.782 0.744 9.666 1.00 97.50 185 GLU A N 1
ATOM 1612 C CA . GLU A 1 185 ? 15.682 -0.306 9.180 1.00 97.50 185 GLU A CA 1
ATOM 1613 C C . GLU A 1 185 ? 15.590 -0.490 7.661 1.00 97.50 185 GLU A C 1
ATOM 1615 O O . GLU A 1 185 ? 16.618 -0.512 6.986 1.00 97.50 185 GLU A O 1
ATOM 1620 N N . CYS A 1 186 ? 14.375 -0.589 7.109 1.00 97.25 186 CYS A N 1
ATOM 1621 C CA . CYS A 1 186 ? 14.164 -0.701 5.664 1.00 97.25 186 CYS A CA 1
ATOM 1622 C C . CYS A 1 186 ? 14.680 0.535 4.920 1.00 97.25 186 CYS A C 1
ATOM 1624 O O . CYS A 1 186 ? 15.322 0.395 3.887 1.00 97.25 186 CYS A O 1
ATOM 1626 N N . TYR A 1 187 ? 14.451 1.735 5.462 1.00 97.44 187 TYR A N 1
ATOM 1627 C CA . TYR A 1 187 ? 14.954 2.977 4.877 1.00 97.44 187 TYR A CA 1
ATOM 1628 C C . TYR A 1 187 ? 16.478 2.976 4.759 1.00 97.44 187 TYR A C 1
ATOM 1630 O O . TYR A 1 187 ? 17.005 3.285 3.697 1.00 97.44 187 TYR A O 1
ATOM 1638 N N . ILE A 1 188 ? 17.181 2.616 5.838 1.00 96.81 188 ILE A N 1
ATOM 1639 C CA . ILE A 1 188 ? 18.647 2.587 5.850 1.00 96.81 188 ILE A CA 1
ATOM 1640 C C . ILE A 1 188 ? 19.171 1.556 4.850 1.00 96.81 188 ILE A C 1
ATOM 1642 O O . ILE A 1 188 ? 20.099 1.857 4.110 1.00 96.81 188 ILE A O 1
ATOM 1646 N N . LYS A 1 189 ? 18.560 0.365 4.801 1.00 96.88 189 LYS A N 1
ATOM 1647 C CA . LYS A 1 189 ? 18.948 -0.698 3.862 1.00 96.88 189 LYS A CA 1
ATOM 1648 C C . LYS A 1 189 ? 18.728 -0.319 2.402 1.00 96.88 189 LYS A C 1
ATOM 1650 O O . LYS A 1 189 ? 19.470 -0.788 1.554 1.00 96.88 189 LYS A O 1
ATOM 1655 N N . ALA A 1 190 ? 17.706 0.483 2.117 1.00 96.38 190 ALA A N 1
ATOM 1656 C CA . ALA A 1 190 ? 17.348 0.836 0.753 1.00 96.38 190 ALA A CA 1
ATOM 1657 C C . ALA A 1 190 ? 18.283 1.875 0.119 1.00 96.38 190 ALA A C 1
ATOM 1659 O O . ALA A 1 190 ? 18.262 2.004 -1.100 1.00 96.38 190 ALA A O 1
ATOM 1660 N N . ILE A 1 191 ? 19.059 2.625 0.910 1.00 96.38 191 ILE A N 1
ATOM 1661 C CA . ILE A 1 191 ? 19.986 3.650 0.405 1.00 96.38 191 ILE A CA 1
ATOM 1662 C C . ILE A 1 191 ? 21.225 2.979 -0.198 1.00 96.38 191 ILE A C 1
ATOM 1664 O O . ILE A 1 191 ? 21.808 2.095 0.432 1.00 96.38 191 ILE A O 1
ATOM 1668 N N . ILE A 1 192 ? 21.635 3.451 -1.379 1.00 91.75 192 ILE A N 1
ATOM 1669 C CA . ILE A 1 192 ? 22.888 3.080 -2.059 1.00 91.75 192 ILE A CA 1
ATOM 1670 C C . ILE A 1 192 ? 23.943 4.165 -1.833 1.00 91.75 192 ILE A C 1
ATOM 1672 O O . ILE A 1 192 ? 23.591 5.364 -1.949 1.00 91.75 192 ILE A O 1
#

Radius of gyration: 18.12 Å; chains: 1; bounding box: 49×27×53 Å

Secondary structure (DSSP, 8-state):
-HHHHHHHHTTTTEEEEEEETTEEEEEEE--TTT-S-HHHHHHHHHHHHT-PPPHHHHHHHHHHHHHHHHHHHHHHHHHHTS---GGGHHHHHHHHHHHHHHHHHHIIIIIHHHHHHHHHT--EEETTEEE-HHHHHHHHHHHHHHHHHHHHHHHHHHH-GGGTTHHHHHHHHHHHHHHHHHHHHHHHHHB-